Protein AF-A0A6A6TJ73-F1 (afdb_monomer_lite)

Secondary structure (DSSP, 8-state):
-------------------------PPPP----------S--------------PPP----------PPPS--SS-SS-S-----S--------------PPPEEEEEEEEE-----TTTT-EEETTEE-GGGGS-SSSEEEEEEHHHH-TT--SSS-TTTT-EEEEEE-S--STTS--B--TT-EEEEEEEEEE-HHHHTTTSPPTT---TTS-S-EEEEETTSTTHHHHH-BS--EEEEEEPPPHHHHHHHTTSGGG-

Foldseek 3Di:
DDDDDDDDDDDDDDDDDDDDDDDDDDDDDDDDDDDDPPDDDDDPDDDDDDDDDDDDDDDDDDDDDDDDDDPDDPDDDPPPDDDDDDDDPPPPPPPPPPPDAWDWDKAWEAADAQQACAQQQQAPDRNHHDPCQLPDLQAFEWAKACQQQALVRDQHLHPNALWKKKWFFCQPAQPPQFRWFPGRQIGIYGYRHHDYCVVVQQHHPRQPDAHPRRHNIYTHTHPSHPCPCVGTNHRGITIMTTDDDDPSSNVSSCSGPSVD

Organism: NCBI:txid1314788

Radius of gyration: 31.63 Å; chains: 1; bounding box: 88×104×82 Å

Sequence (260 aa):
MGLKMGTFEAAGRKNKMEERQGQRWSMKDEGRGDPSLFFLYKAWDASFYTSASKHPSSTSYFSPTQNLPDSLELADSIKSLALTMKTASTIALAASITGAVALSGQATTTRYYDGQEGACGCGTSSSSMFSWQAGGSGFYTAAASQAIFDSAGSSWCGSGCGTCFKLTSTGSAPSGQGSGGASGQSITVMVTNLCPNAGNAQWCPQPGSENNYGYQYHFDLMASSSGLSEVLGDNPVVNFEQVSCPSAASSDYAQCQCAA

InterPro domains:
  IPR000334 Glycoside hydrolase, family 45 [PS01140] (109-120)
  IPR007112 Expansin/pollen allergen, DPBB domain [PS50842] (117-260)
  IPR036908 RlpA-like domain superfamily [G3DSA:2.40.40.10] (91-260)
  IPR036908 RlpA-like domain superfamily [SSF50685] (97-255)

pLDDT: mean 75.55, std 25.05, range [31.91, 98.81]

Structure (mmCIF, N/CA/C/O backbone):
data_AF-A0A6A6TJ73-F1
#
_entry.id   AF-A0A6A6TJ73-F1
#
loop_
_atom_site.group_PDB
_atom_site.id
_atom_site.type_symbol
_atom_site.label_atom_id
_atom_site.label_alt_id
_atom_site.label_comp_id
_atom_site.label_asym_id
_atom_site.label_entity_id
_atom_site.label_seq_id
_atom_site.pdbx_PDB_ins_code
_atom_site.Cartn_x
_atom_site.Cartn_y
_atom_site.Cartn_z
_atom_site.occupancy
_atom_site.B_iso_or_equiv
_atom_site.auth_seq_id
_atom_site.auth_comp_id
_atom_site.auth_asym_id
_atom_site.auth_atom_id
_atom_site.pdbx_PDB_model_num
ATOM 1 N N . MET A 1 1 ? 62.598 18.297 32.492 1.00 46.94 1 MET A N 1
ATOM 2 C CA . MET A 1 1 ? 61.605 19.029 31.675 1.00 46.94 1 MET A CA 1
ATOM 3 C C . MET A 1 1 ? 60.232 18.672 32.213 1.00 46.94 1 MET A C 1
ATOM 5 O O . MET A 1 1 ? 59.824 17.529 32.082 1.00 46.94 1 MET A O 1
ATOM 9 N N . GLY A 1 2 ? 59.613 19.589 32.958 1.00 41.03 2 GLY A N 1
ATOM 10 C CA . GLY A 1 2 ? 58.324 19.375 33.617 1.00 41.03 2 GLY A CA 1
ATOM 11 C C . GLY A 1 2 ? 57.186 19.969 32.795 1.00 41.03 2 GLY A C 1
ATOM 12 O O . GLY A 1 2 ? 57.290 21.107 32.347 1.00 41.03 2 GLY A O 1
ATOM 13 N N . LEU A 1 3 ? 56.106 19.210 32.629 1.00 45.81 3 LEU A N 1
ATOM 14 C CA . LEU A 1 3 ? 54.834 19.693 32.099 1.00 45.81 3 LEU A CA 1
ATOM 15 C C . LEU A 1 3 ? 53.763 19.468 33.168 1.00 45.81 3 LEU A C 1
ATOM 17 O O . LEU A 1 3 ? 53.563 18.355 33.651 1.00 45.81 3 LEU A O 1
ATOM 21 N N . LYS A 1 4 ? 53.165 20.583 33.594 1.00 50.44 4 LYS A N 1
ATOM 22 C CA . LYS A 1 4 ? 52.157 20.692 34.649 1.00 50.44 4 LYS A CA 1
ATOM 23 C C . LYS A 1 4 ? 50.794 20.195 34.160 1.00 50.44 4 LYS A C 1
ATOM 25 O O . LYS A 1 4 ? 50.374 20.529 33.057 1.00 50.44 4 LYS A O 1
ATOM 30 N N . MET A 1 5 ? 50.100 19.478 35.043 1.00 43.81 5 MET A N 1
ATOM 31 C CA . MET A 1 5 ? 48.653 19.253 35.011 1.00 43.81 5 MET A CA 1
ATOM 32 C C . MET A 1 5 ? 47.896 20.579 35.176 1.00 43.81 5 MET A C 1
ATOM 34 O O . MET A 1 5 ? 48.244 21.384 36.041 1.00 43.81 5 MET A O 1
ATOM 38 N N . GLY A 1 6 ? 46.851 20.773 34.368 1.00 47.72 6 GLY A N 1
ATOM 39 C CA . GLY A 1 6 ? 45.843 21.821 34.520 1.00 47.72 6 GLY A CA 1
ATOM 40 C C . GLY A 1 6 ? 44.470 21.191 34.756 1.00 47.72 6 GLY A C 1
ATOM 41 O O . GLY A 1 6 ? 44.056 20.301 34.018 1.00 47.72 6 GLY A O 1
ATOM 42 N N . THR A 1 7 ? 43.822 21.622 35.831 1.00 47.66 7 THR A N 1
ATOM 43 C CA . THR A 1 7 ? 42.548 21.152 36.384 1.00 47.66 7 THR A CA 1
ATOM 44 C C . THR A 1 7 ? 41.314 21.762 35.713 1.00 47.66 7 THR A C 1
ATOM 46 O O . THR A 1 7 ? 41.360 22.854 35.156 1.00 47.66 7 THR A O 1
ATOM 49 N N . PHE A 1 8 ? 40.217 21.010 35.827 1.00 40.53 8 PHE A N 1
ATOM 50 C CA . PHE A 1 8 ? 38.839 21.272 35.407 1.00 40.53 8 PHE A CA 1
ATOM 51 C C . PHE A 1 8 ? 38.190 22.504 36.054 1.00 40.53 8 PHE A C 1
ATOM 53 O O . PHE A 1 8 ? 38.354 22.720 37.252 1.00 40.53 8 PHE A O 1
ATOM 60 N N . GLU A 1 9 ? 37.291 23.162 35.314 1.00 45.25 9 GLU A N 1
ATOM 61 C CA . GLU A 1 9 ? 36.154 23.881 35.899 1.00 45.25 9 GLU A CA 1
ATOM 62 C C . GLU A 1 9 ? 34.924 23.770 34.978 1.00 45.25 9 GLU A C 1
ATOM 64 O O . GLU A 1 9 ? 34.956 24.151 33.808 1.00 45.25 9 GLU A O 1
ATOM 69 N N . ALA A 1 10 ? 33.850 23.170 35.499 1.00 43.03 10 ALA A N 1
ATOM 70 C CA . ALA A 1 10 ? 32.588 22.935 34.808 1.00 43.03 10 ALA A CA 1
ATOM 71 C C . ALA A 1 10 ? 31.553 23.977 35.254 1.00 43.03 10 ALA A C 1
ATOM 73 O O . ALA A 1 10 ? 31.177 24.021 36.424 1.00 43.03 10 ALA A O 1
ATOM 74 N N . ALA A 1 11 ? 31.056 24.794 34.323 1.00 48.28 11 ALA A N 1
ATOM 75 C CA . ALA A 1 11 ? 29.983 25.749 34.583 1.00 48.28 11 ALA A CA 1
ATOM 76 C C . ALA A 1 11 ? 28.633 25.178 34.118 1.00 48.28 11 ALA A C 1
ATOM 78 O O . ALA A 1 11 ? 28.300 25.197 32.934 1.00 48.28 11 ALA A O 1
ATOM 79 N N . GLY A 1 12 ? 27.841 24.678 35.069 1.00 40.00 12 GLY A N 1
ATOM 80 C CA . GLY A 1 12 ? 26.440 24.324 34.853 1.00 40.00 12 GLY A CA 1
ATOM 81 C C . GLY A 1 12 ? 25.547 25.568 34.826 1.00 40.00 12 GLY A C 1
ATOM 82 O O . GLY A 1 12 ? 25.565 26.369 35.760 1.00 40.00 12 GLY A O 1
ATOM 83 N N . ARG A 1 13 ? 24.718 25.718 33.785 1.00 46.56 13 ARG A N 1
ATOM 84 C CA . ARG A 1 13 ? 23.588 26.662 33.776 1.00 46.56 13 ARG A CA 1
ATOM 85 C C . ARG A 1 13 ? 22.280 25.903 33.957 1.00 46.56 13 ARG A C 1
ATOM 87 O O . ARG A 1 13 ? 21.916 25.062 33.143 1.00 46.56 13 ARG A O 1
ATOM 94 N N . LYS A 1 14 ? 21.582 26.233 35.042 1.00 41.84 14 LYS A N 1
ATOM 95 C CA . LYS A 1 14 ? 20.204 25.831 35.328 1.00 41.84 14 LYS A CA 1
ATOM 96 C C . LYS A 1 14 ? 19.266 26.757 34.549 1.00 41.84 14 LYS A C 1
ATOM 98 O O . LYS A 1 14 ? 19.266 27.957 34.809 1.00 41.84 14 LYS A O 1
ATOM 103 N N . ASN A 1 15 ? 18.460 26.216 33.637 1.00 41.62 15 ASN A N 1
ATOM 104 C CA . ASN A 1 15 ? 17.348 26.957 33.043 1.00 41.62 15 ASN A CA 1
ATOM 105 C C . ASN A 1 15 ? 16.108 26.775 33.922 1.00 41.62 15 ASN A C 1
ATOM 107 O O . ASN A 1 15 ? 15.568 25.680 34.058 1.00 41.62 15 ASN A O 1
ATOM 111 N N . LYS A 1 16 ? 15.705 27.875 34.554 1.00 42.09 16 LYS A N 1
ATOM 112 C CA . LYS A 1 16 ? 14.463 28.038 35.303 1.00 42.09 16 LYS A CA 1
ATOM 113 C C . LYS A 1 16 ? 13.328 28.186 34.282 1.00 42.09 16 LYS A C 1
ATOM 115 O O . LYS A 1 16 ? 13.321 29.160 33.535 1.00 42.09 16 LYS A O 1
ATOM 120 N N . MET A 1 17 ? 12.409 27.223 34.223 1.00 36.09 17 MET A N 1
ATOM 121 C CA . MET A 1 17 ? 11.132 27.409 33.530 1.00 36.09 17 MET A CA 1
ATOM 122 C C . MET A 1 17 ? 10.242 28.284 34.409 1.00 36.09 17 MET A C 1
ATOM 124 O O . MET A 1 17 ? 9.937 27.920 35.543 1.00 36.09 17 MET A O 1
ATOM 128 N N . GLU A 1 18 ? 9.878 29.453 33.893 1.00 43.41 18 GLU A N 1
ATOM 129 C CA . GLU A 1 18 ? 8.883 30.335 34.489 1.00 43.41 18 GLU A CA 1
ATOM 130 C C . GLU A 1 18 ? 7.707 30.421 33.514 1.00 43.41 18 GLU A C 1
ATOM 132 O O . GLU A 1 18 ? 7.839 30.838 32.363 1.00 43.41 18 GLU A O 1
ATOM 137 N N . GLU A 1 19 ? 6.576 29.924 33.993 1.00 39.50 19 GLU A N 1
ATOM 138 C CA . GLU A 1 19 ? 5.267 29.892 33.363 1.00 39.50 19 GLU A CA 1
ATOM 139 C C . GLU A 1 19 ? 4.728 31.323 33.205 1.00 39.50 19 GLU A C 1
ATOM 141 O O . GLU A 1 19 ? 4.647 32.078 34.177 1.00 39.50 19 GLU A O 1
ATOM 146 N N . ARG A 1 20 ? 4.352 31.722 31.983 1.00 43.16 20 ARG A N 1
ATOM 147 C CA . ARG A 1 20 ? 3.554 32.933 31.753 1.00 43.16 20 ARG A CA 1
ATOM 148 C C . ARG A 1 20 ? 2.312 32.612 30.939 1.00 43.16 20 ARG A C 1
ATOM 150 O O . ARG A 1 20 ? 2.374 32.105 29.824 1.00 43.16 20 ARG A O 1
ATOM 157 N N . GLN A 1 21 ? 1.196 32.937 31.574 1.00 40.62 21 GLN A N 1
ATOM 158 C CA . GLN A 1 21 ? -0.171 32.811 31.110 1.00 40.62 21 GLN A CA 1
ATOM 159 C C . GLN A 1 21 ? -0.466 33.708 29.898 1.00 40.62 21 GLN A C 1
ATOM 161 O O . GLN A 1 21 ? 0.181 34.731 29.675 1.00 40.62 21 GLN A O 1
ATOM 166 N N . GLY A 1 22 ? -1.481 33.268 29.152 1.00 42.53 22 GLY A N 1
ATOM 167 C CA . GLY A 1 22 ? -2.002 33.750 27.876 1.00 42.53 22 GLY A CA 1
ATOM 168 C C . GLY A 1 22 ? -1.818 35.217 27.497 1.00 42.53 22 GLY A C 1
ATOM 169 O O . GLY A 1 22 ? -2.189 36.119 28.239 1.00 42.53 22 GLY A O 1
ATOM 170 N N . GLN A 1 23 ? -1.426 35.425 26.237 1.00 37.34 23 GLN A N 1
ATOM 171 C CA . GLN A 1 23 ? -1.866 36.573 25.453 1.00 37.34 23 GLN A CA 1
ATOM 172 C C . GLN A 1 23 ? -2.164 36.191 23.997 1.00 37.34 23 GLN A C 1
ATOM 174 O O . GLN A 1 23 ? -1.466 35.417 23.347 1.00 37.34 23 GLN A O 1
ATOM 179 N N . ARG A 1 24 ? -3.283 36.758 23.551 1.00 37.44 24 ARG A N 1
ATOM 180 C CA . ARG A 1 24 ? -3.937 36.727 22.246 1.00 37.44 24 ARG A CA 1
ATOM 181 C C . ARG A 1 24 ? -3.070 37.446 21.210 1.00 37.44 24 ARG A C 1
ATOM 183 O O . ARG A 1 24 ? -2.815 38.636 21.368 1.00 37.44 24 ARG A O 1
ATOM 190 N N . TRP A 1 25 ? -2.669 36.761 20.143 1.00 31.91 25 TRP A N 1
ATOM 191 C CA . TRP A 1 25 ? -1.932 37.384 19.042 1.00 31.91 25 TRP A CA 1
ATOM 192 C C . TRP A 1 25 ? -2.899 37.880 17.965 1.00 31.91 25 TRP A C 1
ATOM 194 O O . TRP A 1 25 ? -3.530 37.099 17.259 1.00 31.91 25 TRP A O 1
ATOM 204 N N . SER A 1 26 ? -3.019 39.205 17.876 1.00 34.62 26 SER A N 1
ATOM 205 C CA . SER A 1 26 ? -3.520 39.918 16.702 1.00 34.62 26 SER A CA 1
ATOM 206 C C . SER A 1 26 ? -2.333 40.127 15.766 1.00 34.62 26 SER A C 1
ATOM 208 O O . SER A 1 26 ? -1.378 40.802 16.149 1.00 34.62 26 SER A O 1
ATOM 210 N N . MET A 1 27 ? -2.377 39.561 14.560 1.00 32.31 27 MET A N 1
ATOM 211 C CA . MET A 1 27 ? -1.391 39.866 13.522 1.00 32.31 27 MET A CA 1
ATOM 212 C C . MET A 1 27 ? -1.602 41.306 13.049 1.00 32.31 27 MET A C 1
ATOM 214 O O . MET A 1 27 ? -2.680 41.662 12.577 1.00 32.31 27 MET A O 1
ATOM 218 N N . LYS A 1 28 ? -0.579 42.141 13.238 1.00 35.09 28 LYS A N 1
ATOM 219 C CA . LYS A 1 28 ? -0.405 43.397 12.513 1.00 35.09 28 LYS A CA 1
ATOM 220 C C . LYS A 1 28 ? 0.538 43.126 11.352 1.00 35.09 28 LYS A C 1
ATOM 222 O O . LYS A 1 28 ? 1.622 42.585 11.558 1.00 35.09 28 LYS A O 1
ATOM 227 N N . ASP A 1 29 ? 0.090 43.532 10.175 1.00 45.38 29 ASP A N 1
ATOM 228 C CA . ASP A 1 29 ? 0.891 43.693 8.974 1.00 45.38 29 ASP A CA 1
ATOM 229 C C . ASP A 1 29 ? 2.069 44.639 9.221 1.00 45.38 29 ASP A C 1
ATOM 231 O O . ASP A 1 29 ? 1.871 45.799 9.584 1.00 45.38 29 ASP A O 1
ATOM 235 N N . GLU A 1 30 ? 3.279 44.172 8.924 1.00 44.59 30 GLU A N 1
ATOM 236 C CA . GLU A 1 30 ? 4.382 45.022 8.481 1.00 44.59 30 GLU A CA 1
ATOM 237 C C . GLU A 1 30 ? 5.083 44.329 7.313 1.00 44.59 30 GLU A C 1
ATOM 239 O O . GLU A 1 30 ? 5.771 43.321 7.461 1.00 44.59 30 GLU A O 1
ATOM 244 N N . GLY A 1 31 ? 4.858 44.867 6.115 1.00 38.72 31 GLY A N 1
ATOM 245 C CA . GLY A 1 31 ? 5.579 44.484 4.914 1.00 38.72 31 GLY A CA 1
ATOM 246 C C . GLY A 1 31 ? 6.872 45.279 4.743 1.00 38.72 31 GLY A C 1
ATOM 247 O O . GLY A 1 31 ? 6.908 46.475 5.029 1.00 38.72 31 GLY A O 1
ATOM 248 N N . ARG A 1 32 ? 7.894 44.621 4.183 1.00 40.81 32 ARG A N 1
ATOM 249 C CA . ARG A 1 32 ? 8.711 45.073 3.034 1.00 40.81 32 ARG A CA 1
ATOM 250 C C . ARG A 1 32 ? 9.927 44.159 2.864 1.00 40.81 32 ARG A C 1
ATOM 252 O O . ARG A 1 32 ? 10.761 44.091 3.758 1.00 40.81 32 ARG A O 1
ATOM 259 N N . GLY A 1 33 ? 10.079 43.570 1.678 1.00 33.47 33 GLY A N 1
ATOM 260 C CA . GLY A 1 33 ? 11.370 43.056 1.220 1.00 33.47 33 GLY A CA 1
ATOM 261 C C . GLY A 1 33 ? 11.287 42.014 0.107 1.00 33.47 33 GLY A C 1
ATOM 262 O O . GLY A 1 33 ? 11.021 40.857 0.388 1.00 33.47 33 GLY A O 1
ATOM 263 N N . ASP A 1 34 ? 11.617 42.466 -1.106 1.00 38.56 34 ASP A N 1
ATOM 264 C CA . ASP A 1 34 ? 12.097 41.720 -2.285 1.00 38.56 34 ASP A CA 1
ATOM 265 C C . ASP A 1 34 ? 11.083 41.327 -3.395 1.00 38.56 34 ASP A C 1
ATOM 267 O O . ASP A 1 34 ? 10.361 40.335 -3.285 1.00 38.56 34 ASP A O 1
ATOM 271 N N . PRO A 1 35 ? 11.031 42.095 -4.507 1.00 46.84 35 PRO A N 1
ATOM 272 C CA . PRO A 1 35 ? 10.255 41.785 -5.698 1.00 46.84 35 PRO A CA 1
ATOM 273 C C . PRO A 1 35 ? 11.137 41.102 -6.756 1.00 46.84 35 PRO A C 1
ATOM 275 O O . PRO A 1 35 ? 11.559 41.735 -7.723 1.00 46.84 35 PRO A O 1
ATOM 278 N N . SER A 1 36 ? 11.418 39.809 -6.603 1.00 42.66 36 SER A N 1
ATOM 279 C CA . SER A 1 36 ? 12.138 39.061 -7.646 1.00 42.66 36 SER A CA 1
ATOM 280 C C . SER A 1 36 ? 11.830 37.559 -7.710 1.00 42.66 36 SER A C 1
ATOM 282 O O . SER A 1 36 ? 12.668 36.786 -8.145 1.00 42.66 36 SER A O 1
ATOM 284 N N . LEU A 1 37 ? 10.614 37.120 -7.359 1.00 40.38 37 LEU A N 1
ATOM 285 C CA . LEU A 1 37 ? 10.160 35.731 -7.583 1.00 40.38 37 LEU A CA 1
ATOM 286 C C . LEU A 1 37 ? 8.654 35.649 -7.911 1.00 40.38 37 LEU A C 1
ATOM 288 O O . LEU A 1 37 ? 7.893 34.933 -7.269 1.00 40.38 37 LEU A O 1
ATOM 292 N N . PHE A 1 38 ? 8.207 36.396 -8.926 1.00 36.44 38 PHE A N 1
ATOM 293 C CA . PHE A 1 38 ? 6.831 36.337 -9.446 1.00 36.44 38 PHE A CA 1
ATOM 294 C C . PHE A 1 38 ? 6.794 35.872 -10.909 1.00 36.44 38 PHE A C 1
ATOM 296 O O . PHE A 1 38 ? 6.480 36.637 -11.806 1.00 36.44 38 PHE A O 1
ATOM 303 N N . PHE A 1 39 ? 7.121 34.602 -11.139 1.00 38.16 39 PHE A N 1
ATOM 304 C CA . PHE A 1 39 ? 6.774 33.786 -12.315 1.00 38.16 39 PHE A CA 1
ATOM 305 C C . PHE A 1 39 ? 6.986 32.342 -11.824 1.00 38.16 39 PHE A C 1
ATOM 307 O O . PHE A 1 39 ? 8.090 32.008 -11.429 1.00 38.16 39 PHE A O 1
ATOM 314 N N . LEU A 1 40 ? 6.026 31.437 -11.668 1.00 36.72 40 LEU A N 1
ATOM 315 C CA . LEU A 1 40 ? 4.806 31.135 -12.395 1.00 36.72 40 LEU A CA 1
ATOM 316 C C . LEU A 1 40 ? 3.837 30.478 -11.406 1.00 36.72 40 LEU A C 1
ATOM 318 O O . LEU A 1 40 ? 4.158 29.422 -10.886 1.00 36.72 40 LEU A O 1
ATOM 322 N N . TYR A 1 41 ? 2.660 31.051 -11.177 1.00 35.00 41 TYR A N 1
ATOM 323 C CA . TYR A 1 41 ? 1.453 30.284 -10.850 1.00 35.00 41 TYR A CA 1
ATOM 324 C C . TYR A 1 41 ? 0.257 31.207 -11.050 1.00 35.00 41 TYR A C 1
ATOM 326 O O . TYR A 1 41 ? -0.094 31.989 -10.170 1.00 35.00 41 TYR A O 1
ATOM 334 N N . LYS A 1 42 ? -0.320 31.155 -12.253 1.00 32.22 42 LYS A N 1
ATOM 335 C CA . LYS A 1 42 ? -1.744 31.380 -12.539 1.00 32.22 42 LYS A CA 1
ATOM 336 C C . LYS A 1 42 ? -1.981 31.235 -14.039 1.00 32.22 42 LYS A C 1
ATOM 338 O O . LYS A 1 42 ? -1.606 32.113 -14.803 1.00 32.22 42 LYS A O 1
ATOM 343 N N . ALA A 1 43 ? -2.630 30.141 -14.416 1.00 33.00 43 ALA A N 1
ATOM 344 C CA . ALA A 1 43 ? -3.618 30.108 -15.489 1.00 33.00 43 ALA A CA 1
ATOM 345 C C . ALA A 1 43 ? -4.377 28.777 -15.385 1.00 33.00 43 ALA A C 1
ATOM 347 O O . ALA A 1 43 ? -4.049 27.788 -16.031 1.00 33.00 43 ALA A O 1
ATOM 348 N N . TRP A 1 44 ? -5.368 28.754 -14.494 1.00 34.59 44 TRP A N 1
ATOM 349 C CA . TRP A 1 44 ? -6.579 27.984 -14.738 1.00 34.59 44 TRP A CA 1
ATOM 350 C C . TRP A 1 44 ? -7.394 28.874 -15.668 1.00 34.59 44 TRP A C 1
ATOM 352 O O . TRP A 1 44 ? -7.880 29.915 -15.227 1.00 34.59 44 TRP A O 1
ATOM 362 N N . ASP A 1 45 ? -7.460 28.513 -16.945 1.00 34.50 45 ASP A N 1
ATOM 363 C CA . ASP A 1 45 ? -8.439 29.084 -17.855 1.00 34.50 45 ASP A CA 1
ATOM 364 C C . ASP A 1 45 ? -9.324 27.958 -18.365 1.00 34.50 45 ASP A C 1
ATOM 366 O O . ASP A 1 45 ? -8.884 26.991 -18.991 1.00 34.50 45 ASP A O 1
ATOM 370 N N . ALA A 1 46 ? -10.596 28.092 -18.013 1.00 38.28 46 ALA A N 1
ATOM 371 C CA . ALA A 1 46 ? -11.675 27.322 -18.567 1.00 38.28 46 ALA A CA 1
ATOM 372 C C . ALA A 1 46 ? -11.820 27.700 -20.042 1.00 38.28 46 ALA A C 1
ATOM 374 O O . ALA A 1 46 ? -11.978 28.866 -20.395 1.00 38.28 46 ALA A O 1
ATOM 375 N N . SER A 1 47 ? -11.836 26.704 -20.917 1.00 38.22 47 SER A N 1
ATOM 376 C CA . SER A 1 47 ? -12.411 26.864 -22.243 1.00 38.22 47 SER A CA 1
ATOM 377 C C . SER A 1 47 ? -13.189 25.612 -22.594 1.00 38.22 47 SER A C 1
ATOM 379 O O . SER A 1 47 ? -12.647 24.542 -22.853 1.00 38.22 47 SER A O 1
ATOM 381 N N . PHE A 1 48 ? -14.505 25.802 -22.555 1.00 38.59 48 PHE A N 1
ATOM 382 C CA . PHE A 1 48 ? -15.487 25.077 -23.334 1.00 38.59 48 PHE A CA 1
ATOM 383 C C . PHE A 1 48 ? -14.941 24.752 -24.729 1.00 38.59 48 PHE A C 1
ATOM 385 O O . PHE A 1 48 ? -14.606 25.661 -25.485 1.00 38.59 48 PHE A O 1
ATOM 392 N N . TYR A 1 49 ? -14.967 23.476 -25.104 1.00 36.72 49 TYR A N 1
ATOM 393 C CA . TYR A 1 49 ? -15.173 23.101 -26.495 1.00 36.72 49 TYR A CA 1
ATOM 394 C C . TYR A 1 49 ? -16.198 21.974 -26.558 1.00 36.72 49 TYR A C 1
ATOM 396 O O . TYR A 1 49 ? -15.936 20.804 -26.292 1.00 36.72 49 TYR A O 1
ATOM 404 N N . THR A 1 50 ? -17.414 22.383 -26.891 1.00 44.09 50 THR A N 1
ATOM 405 C CA . THR A 1 50 ? -18.422 21.554 -27.529 1.00 44.09 50 THR A CA 1
ATOM 406 C C . THR A 1 50 ? -17.867 21.059 -28.861 1.00 44.09 50 THR A C 1
ATOM 408 O O . THR A 1 50 ? -17.462 21.847 -29.712 1.00 44.09 50 THR A O 1
ATOM 411 N N . SER A 1 51 ? -17.868 19.750 -29.088 1.00 40.16 51 SER A N 1
ATOM 412 C CA . SER A 1 51 ? -17.795 19.199 -30.442 1.00 40.16 51 SER A CA 1
ATOM 413 C C . SER A 1 51 ? -18.522 17.867 -30.495 1.00 40.16 51 SER A C 1
ATOM 415 O O . SER A 1 51 ? -18.004 16.810 -30.152 1.00 40.16 51 SER A O 1
ATOM 417 N N . ALA A 1 52 ? -19.774 17.968 -30.928 1.00 44.22 52 ALA A N 1
ATOM 418 C CA . ALA A 1 52 ? -20.532 16.875 -31.491 1.00 44.22 52 ALA A CA 1
ATOM 419 C C . ALA A 1 52 ? -19.877 16.429 -32.810 1.00 44.22 52 ALA A C 1
ATOM 421 O O . ALA A 1 52 ? -19.719 17.237 -33.724 1.00 44.22 52 ALA A O 1
ATOM 422 N N . SER A 1 53 ? -19.573 15.139 -32.946 1.00 43.25 53 SER A N 1
ATOM 423 C CA . SER A 1 53 ? -19.364 14.496 -34.249 1.00 43.25 53 SER A CA 1
ATOM 424 C C . SER A 1 53 ? -20.301 13.296 -34.348 1.00 43.25 53 SER A C 1
ATOM 426 O O . SER A 1 53 ? -20.094 12.265 -33.718 1.00 43.25 53 SER A O 1
ATOM 428 N N . LYS A 1 54 ? -21.471 13.504 -34.954 1.00 36.19 54 LYS A N 1
ATOM 429 C CA . LYS A 1 54 ? -21.848 12.931 -36.256 1.00 36.19 54 LYS A CA 1
ATOM 430 C C . LYS A 1 54 ? -21.470 11.454 -36.421 1.00 36.19 54 LYS A C 1
ATOM 432 O O . LYS A 1 54 ? -20.372 11.118 -36.848 1.00 36.19 54 LYS A O 1
ATOM 437 N N . HIS A 1 55 ? -22.475 10.614 -36.185 1.00 38.47 55 HIS A N 1
ATOM 438 C CA . HIS A 1 55 ? -22.630 9.311 -36.818 1.00 38.47 55 HIS A CA 1
ATOM 439 C C . HIS A 1 55 ? -22.526 9.417 -38.347 1.00 38.47 55 HIS A C 1
ATOM 441 O O . HIS A 1 55 ? -23.198 10.265 -38.943 1.00 38.47 55 HIS A O 1
ATOM 447 N N . PRO A 1 56 ? -21.820 8.480 -38.992 1.00 52.09 56 PRO A N 1
ATOM 448 C CA . PRO A 1 56 ? -22.202 7.996 -40.302 1.00 52.09 56 PRO A CA 1
ATOM 449 C C . PRO A 1 56 ? -22.873 6.626 -40.184 1.00 52.09 56 PRO A C 1
ATOM 451 O O . PRO A 1 56 ? -22.290 5.631 -39.753 1.00 52.09 56 PRO A O 1
ATOM 454 N N . SER A 1 57 ? -24.129 6.601 -40.608 1.00 45.06 57 SER A N 1
ATOM 455 C CA . SER A 1 57 ? -24.876 5.412 -40.983 1.00 45.06 57 SER A CA 1
ATOM 456 C C . SER A 1 57 ? -24.163 4.708 -42.140 1.00 45.06 57 SER A C 1
ATOM 458 O O . SER A 1 57 ? -23.966 5.309 -43.194 1.00 45.06 57 SER A O 1
ATOM 460 N N . SER A 1 58 ? -23.836 3.427 -41.991 1.00 48.12 58 SER A N 1
ATOM 461 C CA . SER A 1 58 ? -23.716 2.538 -43.147 1.00 48.12 58 SER A CA 1
ATOM 462 C C . SER A 1 58 ? -24.186 1.135 -42.778 1.00 48.12 58 SER A C 1
ATOM 464 O O . SER A 1 58 ? -23.536 0.359 -42.089 1.00 48.12 58 SER A O 1
ATOM 466 N N . THR A 1 59 ? -25.400 0.854 -43.230 1.00 42.41 59 THR A N 1
ATOM 467 C CA . THR A 1 59 ? -25.936 -0.475 -43.492 1.00 42.41 59 THR A CA 1
ATOM 468 C C . THR A 1 59 ? -25.081 -1.181 -44.540 1.00 42.41 59 THR A C 1
ATOM 470 O O . THR A 1 59 ? -24.943 -0.667 -45.648 1.00 42.41 59 THR A O 1
ATOM 473 N N . SER A 1 60 ? -24.616 -2.395 -44.255 1.00 50.00 60 SER A N 1
ATOM 474 C CA . SER A 1 60 ? -24.533 -3.429 -45.289 1.00 50.00 60 SER A CA 1
ATOM 475 C C . SER A 1 60 ? -24.710 -4.818 -44.679 1.00 50.00 60 SER A C 1
ATOM 477 O O . SER A 1 60 ? -24.105 -5.182 -43.676 1.00 50.00 60 SER A O 1
ATOM 479 N N . TYR A 1 61 ? -25.649 -5.533 -45.287 1.00 44.75 61 TYR A N 1
ATOM 480 C CA . TYR A 1 61 ? -25.989 -6.932 -45.093 1.00 44.75 61 TYR A CA 1
ATOM 481 C C . TYR A 1 61 ? -24.800 -7.833 -45.428 1.00 44.75 61 TYR A C 1
ATOM 483 O O . TYR A 1 61 ? -24.198 -7.624 -46.472 1.00 44.75 61 TYR A O 1
ATOM 491 N N . PHE A 1 62 ? -24.563 -8.884 -44.636 1.00 41.72 62 PHE A N 1
ATOM 492 C CA . PHE A 1 62 ? -24.198 -10.216 -45.142 1.00 41.72 62 PHE A CA 1
ATOM 493 C C . PHE A 1 62 ? -24.378 -11.265 -44.024 1.00 41.72 62 PHE A C 1
ATOM 495 O O . PHE A 1 62 ? -23.616 -11.321 -43.065 1.00 41.72 62 PHE A O 1
ATOM 502 N N . SER A 1 63 ? -25.411 -12.100 -44.153 1.00 46.84 63 SER A N 1
ATOM 503 C CA . SER A 1 63 ? -25.414 -13.486 -43.658 1.00 46.84 63 SER A CA 1
ATOM 504 C C . SER A 1 63 ? -25.025 -14.370 -44.852 1.00 46.84 63 SER A C 1
ATOM 506 O O . SER A 1 63 ? -25.365 -14.008 -45.982 1.00 46.84 63 SER A O 1
ATOM 508 N N . PRO A 1 64 ? -24.320 -15.498 -44.656 1.00 53.34 64 PRO A N 1
ATOM 509 C CA . PRO A 1 64 ? -25.036 -16.712 -44.268 1.00 53.34 64 PRO A CA 1
ATOM 510 C C . PRO A 1 64 ? -24.289 -17.616 -43.265 1.00 53.34 64 PRO A C 1
ATOM 512 O O . PRO A 1 64 ? -23.074 -17.772 -43.298 1.00 53.34 64 PRO A O 1
ATOM 515 N N . THR A 1 65 ? -25.094 -18.223 -42.390 1.00 48.47 65 THR A N 1
ATOM 516 C CA . THR A 1 65 ? -24.984 -19.584 -41.828 1.00 48.47 65 THR A CA 1
ATOM 517 C C . THR A 1 65 ? -23.704 -20.371 -42.115 1.00 48.47 65 THR A C 1
ATOM 519 O O . THR A 1 65 ? -23.547 -20.784 -43.261 1.00 48.47 65 THR A O 1
ATOM 522 N N . GLN A 1 66 ? -22.932 -20.735 -41.077 1.00 45.78 66 GLN A N 1
ATOM 523 C CA . GLN A 1 66 ? -22.256 -22.043 -40.974 1.00 45.78 66 GLN A CA 1
ATOM 524 C C . GLN A 1 66 ? -22.114 -22.496 -39.504 1.00 45.78 66 GLN A C 1
ATOM 526 O O . GLN A 1 66 ? -21.372 -21.914 -38.725 1.00 45.78 66 GLN A O 1
ATOM 531 N N . ASN A 1 67 ? -22.875 -23.546 -39.182 1.00 41.78 67 ASN A N 1
ATOM 532 C CA . ASN A 1 67 ? -22.487 -24.754 -38.444 1.00 41.78 67 ASN A CA 1
ATOM 533 C C . ASN A 1 67 ? -21.841 -24.615 -37.054 1.00 41.78 67 ASN A C 1
ATOM 535 O O . ASN A 1 67 ? -20.629 -24.486 -36.903 1.00 41.78 67 ASN A O 1
ATOM 539 N N . LEU A 1 68 ? -22.690 -24.802 -36.040 1.00 46.81 68 LEU A N 1
ATOM 540 C CA . LEU A 1 68 ? -22.322 -25.328 -34.726 1.00 46.81 68 LEU A CA 1
ATOM 541 C C . LEU A 1 68 ? -21.861 -26.790 -34.884 1.00 46.81 68 LEU A C 1
ATOM 543 O O . LEU A 1 68 ? -22.636 -27.583 -35.420 1.00 46.81 68 LEU A O 1
ATOM 547 N N . PRO A 1 69 ? -20.655 -27.180 -34.437 1.00 57.44 69 PRO A N 1
ATOM 548 C CA . PRO A 1 69 ? -20.357 -28.582 -34.203 1.00 57.44 69 PRO A CA 1
ATOM 549 C C . PRO A 1 69 ? -21.036 -29.049 -32.913 1.00 57.44 69 PRO A C 1
ATOM 551 O O . PRO A 1 69 ? -20.974 -28.395 -31.867 1.00 57.44 69 PRO A O 1
ATOM 554 N N . ASP A 1 70 ? -21.702 -30.188 -33.049 1.00 46.56 70 ASP A N 1
ATOM 555 C CA . ASP A 1 70 ? -22.416 -30.906 -32.015 1.00 46.56 70 ASP A CA 1
ATOM 556 C C . ASP A 1 70 ? -21.569 -31.138 -30.764 1.00 46.56 70 ASP A C 1
ATOM 558 O O . ASP A 1 70 ? -20.406 -31.544 -30.787 1.00 46.56 70 ASP A O 1
ATOM 562 N N . SER A 1 71 ? -22.222 -30.909 -29.634 1.00 54.62 71 SER A N 1
ATOM 563 C CA . SER A 1 71 ? -21.821 -31.424 -28.338 1.00 54.62 71 SER A CA 1
ATOM 564 C C . SER A 1 71 ? -21.984 -32.940 -28.394 1.00 54.62 71 SER A C 1
ATOM 566 O O . SER A 1 71 ? -23.124 -33.380 -28.420 1.00 54.62 71 SER A O 1
ATOM 568 N N . LEU A 1 72 ? -20.889 -33.711 -28.463 1.00 52.59 72 LEU A N 1
ATOM 569 C CA . LEU A 1 72 ? -20.769 -35.133 -28.076 1.00 52.59 72 LEU A CA 1
ATOM 570 C C . LEU A 1 72 ? -19.447 -35.714 -28.617 1.00 52.59 72 LEU A C 1
ATOM 572 O O . LEU A 1 72 ? -19.443 -36.408 -29.620 1.00 52.59 72 LEU A O 1
ATOM 576 N N . GLU A 1 73 ? -18.326 -35.482 -27.934 1.00 53.28 73 GLU A N 1
ATOM 577 C CA . GLU A 1 73 ? -17.187 -36.421 -27.946 1.00 53.28 73 GLU A CA 1
ATOM 578 C C . GLU A 1 73 ? -16.377 -36.253 -26.653 1.00 53.28 73 GLU A C 1
ATOM 580 O O . GLU A 1 73 ? -15.256 -35.755 -26.602 1.00 53.28 73 GLU A O 1
ATOM 585 N N . LEU A 1 74 ? -17.010 -36.649 -25.550 1.00 51.69 74 LEU A N 1
ATOM 586 C CA . LEU A 1 74 ? -16.363 -36.844 -24.258 1.00 51.69 74 LEU A CA 1
ATOM 587 C C . LEU A 1 74 ? -16.679 -38.257 -23.758 1.00 51.69 74 LEU A C 1
ATOM 589 O O . LEU A 1 74 ? -17.318 -38.406 -22.726 1.00 51.69 74 LEU A O 1
ATOM 593 N N . ALA A 1 75 ? -16.305 -39.284 -24.526 1.00 50.28 75 ALA A N 1
ATOM 594 C CA . ALA A 1 75 ? -16.161 -40.669 -24.059 1.00 50.28 75 ALA A CA 1
ATOM 595 C C . ALA A 1 75 ? -15.808 -41.595 -25.232 1.00 50.28 75 ALA A C 1
ATOM 597 O O . ALA A 1 75 ? -16.716 -42.159 -25.818 1.00 50.28 75 ALA A O 1
ATOM 598 N N . ASP A 1 76 ? -14.524 -41.779 -25.560 1.00 44.25 76 ASP A N 1
ATOM 599 C CA . ASP A 1 76 ? -14.029 -43.069 -26.094 1.00 44.25 76 ASP A CA 1
ATOM 600 C C . ASP A 1 76 ? -12.494 -43.120 -26.235 1.00 44.25 76 ASP A C 1
ATOM 602 O O . ASP A 1 76 ? -11.935 -43.476 -27.266 1.00 44.25 76 ASP A O 1
ATOM 606 N N . SER A 1 77 ? -11.765 -42.827 -25.150 1.00 48.16 77 SER A N 1
ATOM 607 C CA . SER A 1 77 ? -10.325 -43.146 -25.083 1.00 48.16 77 SER A CA 1
ATOM 608 C C . SER A 1 77 ? -9.899 -43.847 -23.784 1.00 48.16 77 SER A C 1
ATOM 610 O O . SER A 1 77 ? -8.746 -43.751 -23.373 1.00 48.16 77 SER A O 1
ATOM 612 N N . ILE A 1 78 ? -10.810 -44.591 -23.137 1.00 51.97 78 ILE A N 1
ATOM 613 C CA . ILE A 1 78 ? -10.514 -45.379 -21.917 1.00 51.97 78 ILE A CA 1
ATOM 614 C C . ILE A 1 78 ? -10.957 -46.853 -22.046 1.00 51.97 78 ILE A C 1
ATOM 616 O O . ILE A 1 78 ? -11.363 -47.485 -21.075 1.00 51.97 78 ILE A O 1
ATOM 620 N N . LYS A 1 79 ? -10.896 -47.436 -23.250 1.00 47.22 79 LYS A N 1
ATOM 621 C CA . LYS A 1 79 ? -11.244 -48.857 -23.485 1.00 47.22 79 LYS A CA 1
ATOM 622 C C . LYS A 1 79 ? -10.135 -49.688 -24.126 1.00 47.22 79 LYS A C 1
ATOM 624 O O . LYS A 1 79 ? -10.402 -50.650 -24.835 1.00 47.22 79 LYS A O 1
ATOM 629 N N . SER A 1 80 ? -8.879 -49.382 -23.826 1.00 49.75 80 SER A N 1
ATOM 630 C CA . SER A 1 80 ? -7.796 -50.327 -24.101 1.00 49.75 80 SER A CA 1
ATOM 631 C C . SER A 1 80 ? -6.716 -50.237 -23.039 1.00 49.75 80 SER A C 1
ATOM 633 O O . SER A 1 80 ? -5.653 -49.691 -23.293 1.00 49.75 80 SER A O 1
ATOM 635 N N . LEU A 1 81 ? -6.991 -50.775 -21.848 1.00 48.62 81 LEU A N 1
ATOM 636 C CA . LEU A 1 81 ? -5.954 -51.368 -21.000 1.00 48.62 81 LEU A CA 1
ATOM 637 C C . LEU A 1 81 ? -6.598 -52.246 -19.913 1.00 48.62 81 LEU A C 1
ATOM 639 O O . LEU A 1 81 ? -6.710 -51.877 -18.749 1.00 48.62 81 LEU A O 1
ATOM 643 N N . ALA A 1 82 ? -7.048 -53.434 -20.301 1.00 47.31 82 ALA A N 1
ATOM 644 C CA . ALA A 1 82 ? -7.362 -54.493 -19.350 1.00 47.31 82 ALA A CA 1
ATOM 645 C C . ALA A 1 82 ? -7.014 -55.845 -19.970 1.00 47.31 82 ALA A C 1
ATOM 647 O O . ALA A 1 82 ? -7.883 -56.519 -20.504 1.00 47.31 82 ALA A O 1
ATOM 648 N N . LEU A 1 83 ? -5.731 -56.214 -19.924 1.00 45.31 83 LEU A N 1
ATOM 649 C CA . LEU A 1 83 ? -5.292 -57.561 -19.544 1.00 45.31 83 LEU A CA 1
ATOM 650 C C . LEU A 1 83 ? -3.761 -57.591 -19.447 1.00 45.31 83 LEU A C 1
ATOM 652 O O . LEU A 1 83 ? -3.067 -57.709 -20.448 1.00 45.31 83 LEU A O 1
ATOM 656 N N . THR A 1 84 ? -3.234 -57.466 -18.231 1.00 46.59 84 THR A N 1
ATOM 657 C CA . THR A 1 84 ? -2.218 -58.366 -17.654 1.00 46.59 84 THR A CA 1
ATOM 658 C C . THR A 1 84 ? -2.111 -57.992 -16.176 1.00 46.59 84 THR A C 1
ATOM 660 O O . THR A 1 84 ? -1.464 -57.019 -15.800 1.00 46.59 84 THR A O 1
ATOM 663 N N . MET A 1 85 ? -2.807 -58.747 -15.325 1.00 53.34 85 MET A N 1
ATOM 664 C CA . MET A 1 85 ? -2.641 -58.684 -13.876 1.00 53.34 85 MET A CA 1
ATOM 665 C C . MET A 1 85 ? -1.209 -59.083 -13.512 1.00 53.34 85 MET A C 1
ATOM 667 O O . MET A 1 85 ? -0.847 -60.257 -13.575 1.00 53.34 85 MET A O 1
ATOM 671 N N . LYS A 1 86 ? -0.412 -58.112 -13.071 1.00 45.56 86 LYS A N 1
ATOM 672 C CA . LYS A 1 86 ? 0.711 -58.363 -12.166 1.00 45.56 86 LYS A CA 1
ATOM 673 C C . LYS A 1 86 ? 0.931 -57.123 -11.304 1.00 45.56 86 LYS A C 1
ATOM 675 O O . LYS A 1 86 ? 1.578 -56.175 -11.723 1.00 45.56 86 LYS A O 1
ATOM 680 N N . THR A 1 87 ? 0.298 -57.140 -10.128 1.00 52.72 87 THR A N 1
ATOM 681 C CA . THR A 1 87 ? 0.628 -56.319 -8.947 1.00 52.72 87 THR A CA 1
ATOM 682 C C . THR A 1 87 ? 1.037 -54.874 -9.249 1.00 52.72 87 THR A C 1
ATOM 684 O O . THR A 1 87 ? 2.193 -54.501 -9.075 1.00 52.72 87 THR A O 1
ATOM 687 N N . ALA A 1 88 ? 0.078 -54.050 -9.669 1.00 54.06 88 ALA A N 1
ATOM 688 C CA . ALA A 1 88 ? 0.230 -52.601 -9.669 1.00 54.06 88 ALA A CA 1
ATOM 689 C C . ALA A 1 88 ? -0.619 -52.047 -8.523 1.00 54.06 88 ALA A C 1
ATOM 691 O O . ALA A 1 88 ? -1.846 -52.018 -8.591 1.00 54.06 88 ALA A O 1
ATOM 692 N N . SER A 1 89 ? 0.066 -51.695 -7.438 1.00 55.78 89 SER A N 1
ATOM 693 C CA . SER A 1 89 ? -0.489 -50.971 -6.301 1.00 55.78 89 SER A CA 1
ATOM 694 C C . SER A 1 89 ? -1.243 -49.741 -6.810 1.00 55.78 89 SER A C 1
ATOM 696 O O . SER A 1 89 ? -0.665 -48.892 -7.487 1.00 55.78 89 SER A O 1
ATOM 698 N N . THR A 1 90 ? -2.535 -49.654 -6.514 1.00 46.75 90 THR A N 1
ATOM 699 C CA . THR A 1 90 ? -3.369 -48.482 -6.782 1.00 46.75 90 THR A CA 1
ATOM 700 C C . THR A 1 90 ? -2.884 -47.319 -5.921 1.00 46.75 90 THR A C 1
ATOM 702 O O . THR A 1 90 ? -3.311 -47.164 -4.779 1.00 46.75 90 THR A O 1
ATOM 705 N N . ILE A 1 91 ? -1.970 -46.506 -6.449 1.00 59.06 91 ILE A N 1
ATOM 706 C CA . ILE A 1 91 ? -1.647 -45.202 -5.868 1.00 59.06 91 ILE A CA 1
ATOM 707 C C . ILE A 1 91 ? -2.779 -44.262 -6.283 1.00 59.06 91 ILE A C 1
ATOM 709 O O . ILE A 1 91 ? -2.784 -43.716 -7.384 1.00 59.06 91 ILE A O 1
ATOM 713 N N . ALA A 1 92 ? -3.775 -44.110 -5.413 1.00 59.25 92 ALA A N 1
ATOM 714 C CA . ALA A 1 92 ? -4.728 -43.019 -5.512 1.00 59.25 92 ALA A CA 1
ATOM 715 C C . ALA A 1 92 ? -3.964 -41.708 -5.262 1.00 59.25 92 ALA A C 1
ATOM 717 O O . ALA A 1 92 ? -3.632 -41.391 -4.120 1.00 59.25 92 ALA A O 1
ATOM 718 N N . LEU A 1 93 ? -3.646 -40.961 -6.325 1.00 55.62 93 LEU A N 1
ATOM 719 C CA . LEU A 1 93 ? -3.224 -39.568 -6.195 1.00 55.62 93 LEU A CA 1
ATOM 720 C C . LEU A 1 93 ? -4.435 -38.764 -5.710 1.00 55.62 93 LEU A C 1
ATOM 722 O O . LEU A 1 93 ? -5.241 -38.282 -6.503 1.00 55.62 93 LEU A O 1
ATOM 726 N N . ALA A 1 94 ? -4.574 -38.631 -4.394 1.00 60.66 94 ALA A N 1
ATOM 727 C CA . ALA A 1 94 ? -5.370 -37.565 -3.814 1.00 60.66 94 ALA A CA 1
ATOM 728 C C . ALA A 1 94 ? -4.653 -36.246 -4.135 1.00 60.66 94 ALA A C 1
ATOM 730 O O . ALA A 1 94 ? -3.706 -35.862 -3.453 1.00 60.66 94 ALA A O 1
ATOM 731 N N . ALA A 1 95 ? -5.063 -35.578 -5.214 1.00 63.38 95 ALA A N 1
ATOM 732 C CA . ALA A 1 95 ? -4.688 -34.195 -5.463 1.00 63.38 95 ALA A CA 1
ATOM 733 C C . ALA A 1 95 ? -5.329 -33.345 -4.358 1.00 63.38 95 ALA A C 1
ATOM 735 O O . ALA A 1 95 ? -6.504 -32.987 -4.424 1.00 63.38 95 ALA A O 1
ATOM 736 N N . SER A 1 96 ? -4.580 -33.091 -3.289 1.00 60.94 96 SER A N 1
ATOM 737 C CA . SER A 1 96 ? -4.959 -32.144 -2.251 1.00 60.94 96 SER A CA 1
ATOM 738 C C . SER A 1 96 ? -4.999 -30.756 -2.879 1.00 60.94 96 SER A C 1
ATOM 740 O O . SER A 1 96 ? -3.959 -30.142 -3.106 1.00 60.94 96 SER A O 1
ATOM 742 N N . ILE A 1 97 ? -6.205 -30.276 -3.187 1.00 57.19 97 ILE A N 1
ATOM 743 C CA . ILE A 1 97 ? -6.458 -28.881 -3.541 1.00 57.19 97 ILE A CA 1
ATOM 744 C C . ILE A 1 97 ? -6.255 -28.073 -2.255 1.00 57.19 97 ILE A C 1
ATOM 746 O O . ILE A 1 97 ? -7.201 -27.776 -1.529 1.00 57.19 97 ILE A O 1
ATOM 750 N N . THR A 1 98 ? -5.006 -27.764 -1.913 1.00 55.44 98 THR A N 1
ATOM 751 C CA . THR A 1 98 ? -4.710 -26.684 -0.974 1.00 55.44 98 THR A CA 1
ATOM 752 C C . THR A 1 98 ? -5.114 -25.392 -1.664 1.00 55.44 98 THR A C 1
ATOM 754 O O . THR A 1 98 ? -4.337 -24.816 -2.421 1.00 55.44 98 THR A O 1
ATOM 757 N N . GLY A 1 99 ? -6.367 -24.977 -1.466 1.00 57.16 99 GLY A N 1
ATOM 758 C CA . GLY A 1 99 ? -6.798 -23.636 -1.828 1.00 57.16 99 GLY A CA 1
ATOM 759 C C . GLY A 1 99 ? -5.900 -22.651 -1.091 1.00 57.16 99 GLY A C 1
ATOM 760 O O . GLY A 1 99 ? -5.855 -22.667 0.139 1.00 57.16 99 GLY A O 1
ATOM 761 N N . ALA A 1 100 ? -5.138 -21.850 -1.834 1.00 66.31 100 ALA A N 1
ATOM 762 C CA . ALA A 1 100 ? -4.383 -20.756 -1.251 1.00 66.31 100 ALA A CA 1
ATOM 763 C C . ALA A 1 100 ? -5.384 -19.834 -0.545 1.00 66.31 100 ALA A C 1
ATOM 765 O O . ALA A 1 100 ? -6.273 -19.267 -1.181 1.00 66.31 100 ALA A O 1
ATOM 766 N N . VAL A 1 101 ? -5.292 -19.750 0.780 1.00 77.44 101 VAL A N 1
ATOM 767 C CA . VAL A 1 101 ? -6.115 -18.819 1.547 1.00 77.44 101 VAL A CA 1
ATOM 768 C C . VAL A 1 101 ? -5.588 -17.424 1.238 1.00 77.44 101 VAL A C 1
ATOM 770 O O . VAL A 1 101 ? -4.422 -17.136 1.503 1.00 77.44 101 VAL A O 1
ATOM 773 N N . ALA A 1 102 ? -6.432 -16.583 0.642 1.00 88.88 102 ALA A N 1
ATOM 774 C CA . ALA A 1 102 ? -6.110 -15.186 0.385 1.00 88.88 102 ALA A CA 1
ATOM 775 C C . ALA A 1 102 ? -5.717 -14.499 1.703 1.00 88.88 102 ALA A C 1
ATOM 777 O O . ALA A 1 102 ? -6.447 -14.580 2.698 1.00 88.88 102 ALA A O 1
ATOM 778 N N . LEU A 1 103 ? -4.552 -13.844 1.721 1.00 95.81 103 LEU A N 1
ATOM 779 C CA . LEU A 1 103 ? -4.047 -13.187 2.925 1.00 95.81 103 LEU A CA 1
ATOM 780 C C . LEU A 1 103 ? -5.010 -12.069 3.348 1.00 95.81 103 LEU A C 1
ATOM 782 O O . LEU A 1 103 ? -5.368 -11.209 2.546 1.00 95.81 103 LEU A O 1
ATOM 786 N N . SER A 1 104 ? -5.424 -12.075 4.610 1.00 97.75 104 SER A N 1
ATOM 787 C CA . SER A 1 104 ? -6.322 -11.069 5.180 1.00 97.75 104 SER A CA 1
ATOM 788 C C . SER A 1 104 ? -6.020 -10.843 6.659 1.00 97.75 104 SER A C 1
ATOM 790 O O . SER A 1 104 ? -5.385 -11.674 7.311 1.00 97.75 104 SER A O 1
ATOM 792 N N . GLY A 1 105 ? -6.458 -9.706 7.194 1.00 97.94 105 GLY A N 1
ATOM 793 C CA . GLY A 1 105 ? -6.250 -9.359 8.596 1.00 97.94 105 GLY A CA 1
ATOM 794 C C . GLY A 1 105 ? -6.503 -7.885 8.880 1.00 97.94 105 GLY A C 1
ATOM 795 O O . GLY A 1 105 ? -7.186 -7.201 8.121 1.00 97.94 105 GLY A O 1
ATOM 796 N N . GLN A 1 106 ? -5.932 -7.392 9.977 1.00 98.44 106 GLN A N 1
ATOM 797 C CA . GLN A 1 106 ? -5.867 -5.962 10.264 1.00 98.44 106 GLN A CA 1
ATOM 798 C C . GLN A 1 106 ? -4.449 -5.440 10.069 1.00 98.44 106 GLN A C 1
ATOM 800 O O . GLN A 1 106 ? -3.475 -6.116 10.403 1.00 98.44 106 GLN A O 1
ATOM 805 N N . ALA A 1 107 ? -4.345 -4.222 9.554 1.00 98.69 107 ALA A N 1
ATOM 806 C CA . ALA A 1 107 ? -3.084 -3.536 9.345 1.00 98.69 107 ALA A CA 1
ATOM 807 C C . ALA A 1 107 ? -3.180 -2.079 9.794 1.00 98.69 107 ALA A C 1
ATOM 809 O O . ALA A 1 107 ? -4.248 -1.463 9.784 1.00 98.69 107 ALA A O 1
ATOM 810 N N . THR A 1 108 ? -2.030 -1.523 10.152 1.00 98.69 108 THR A N 1
ATOM 811 C CA . THR A 1 108 ? -1.878 -0.068 10.268 1.00 98.69 108 THR A CA 1
ATOM 812 C C . THR A 1 108 ? -1.522 0.525 8.914 1.00 98.69 108 THR A C 1
ATOM 814 O O . THR A 1 108 ? -1.019 -0.181 8.036 1.00 98.69 108 THR A O 1
ATOM 817 N N . THR A 1 109 ? -1.767 1.821 8.755 1.00 98.38 109 THR A N 1
ATOM 818 C CA . THR A 1 109 ? -1.347 2.557 7.566 1.00 98.38 109 THR A CA 1
ATOM 819 C C . THR A 1 109 ? -0.603 3.825 7.949 1.00 98.38 109 THR A C 1
ATOM 821 O O . THR A 1 109 ? -0.903 4.440 8.974 1.00 98.38 109 THR A O 1
ATOM 824 N N . THR A 1 110 ? 0.365 4.205 7.126 1.00 97.38 110 THR A N 1
ATOM 825 C CA . THR A 1 110 ? 0.921 5.561 7.074 1.00 97.38 110 THR A CA 1
ATOM 826 C C . THR A 1 110 ? 0.863 6.072 5.642 1.00 97.38 110 THR A C 1
ATOM 828 O O . THR A 1 110 ? 0.262 5.442 4.765 1.00 97.38 110 THR A O 1
ATOM 831 N N . ARG A 1 111 ? 1.445 7.247 5.407 1.00 94.75 111 ARG A N 1
ATOM 832 C CA . ARG A 1 111 ? 1.695 7.748 4.064 1.00 94.75 111 ARG A CA 1
ATOM 833 C C . ARG A 1 111 ? 3.169 8.077 3.898 1.00 94.75 111 ARG A C 1
ATOM 835 O O . ARG A 1 111 ? 3.753 8.694 4.789 1.00 94.75 111 ARG A O 1
ATOM 842 N N . TYR A 1 112 ? 3.704 7.805 2.713 1.00 94.25 112 TYR A N 1
ATOM 843 C CA . TYR A 1 112 ? 5.069 8.169 2.345 1.00 94.25 112 TYR A CA 1
ATOM 844 C C . TYR A 1 112 ? 5.161 8.727 0.931 1.00 94.25 112 TYR A C 1
ATOM 846 O O . TYR A 1 112 ? 4.297 8.504 0.086 1.00 94.25 112 TYR A O 1
ATOM 854 N N . TYR A 1 113 ? 6.240 9.450 0.661 1.00 92.69 113 TYR A N 1
ATOM 855 C CA . TYR A 1 113 ? 6.622 9.829 -0.690 1.00 92.69 113 TYR A CA 1
ATOM 856 C C . TYR A 1 113 ? 8.140 9.958 -0.762 1.00 92.69 113 TYR A C 1
ATOM 858 O O . TYR A 1 113 ? 8.725 10.768 -0.045 1.00 92.69 113 TYR A O 1
ATOM 866 N N . ASP A 1 114 ? 8.770 9.173 -1.631 1.00 91.00 114 ASP A N 1
ATOM 867 C CA . ASP A 1 114 ? 10.223 9.170 -1.834 1.00 91.00 114 ASP A CA 1
ATOM 868 C C . ASP A 1 114 ? 10.640 9.454 -3.289 1.00 91.00 114 ASP A C 1
ATOM 870 O O . ASP A 1 114 ? 11.801 9.781 -3.534 1.00 91.00 114 ASP A O 1
ATOM 874 N N . GLY A 1 115 ? 9.712 9.373 -4.251 1.00 91.25 115 GLY A N 1
ATOM 875 C CA . GLY A 1 115 ? 10.003 9.551 -5.677 1.00 91.25 115 GLY A CA 1
ATOM 876 C C . GLY A 1 115 ? 10.775 8.386 -6.316 1.00 91.25 115 GLY A C 1
ATOM 877 O O . GLY A 1 115 ? 11.192 8.502 -7.468 1.00 91.25 115 GLY A O 1
ATOM 878 N N . GLN A 1 116 ? 10.979 7.279 -5.596 1.00 94.69 116 GLN A N 1
ATOM 879 C CA . GLN A 1 116 ? 11.866 6.192 -6.013 1.00 94.69 116 GLN A CA 1
ATOM 880 C C . GLN A 1 116 ? 11.134 5.091 -6.777 1.00 94.69 116 GLN A C 1
ATOM 882 O O . GLN A 1 116 ? 9.920 4.945 -6.691 1.00 94.69 116 GLN A O 1
ATOM 887 N N . GLU A 1 117 ? 11.903 4.280 -7.503 1.00 96.31 117 GLU A N 1
ATOM 888 C CA . GLU A 1 117 ? 11.413 3.122 -8.263 1.00 96.31 117 GLU A CA 1
ATOM 889 C C . GLU A 1 117 ? 10.599 2.126 -7.423 1.00 96.31 117 GLU A C 1
ATOM 891 O O . GLU A 1 117 ? 9.611 1.560 -7.898 1.00 96.31 117 GLU A O 1
ATOM 896 N N . GLY A 1 118 ? 11.017 1.937 -6.173 1.00 97.38 118 GLY A N 1
ATOM 897 C CA . GLY A 1 118 ? 10.468 0.944 -5.262 1.00 97.38 118 GLY A CA 1
ATOM 898 C C . GLY A 1 118 ? 11.047 -0.458 -5.468 1.00 97.38 118 GLY A C 1
ATOM 899 O O . GLY A 1 118 ? 11.575 -0.808 -6.521 1.00 97.38 118 GLY A O 1
ATOM 900 N N . ALA A 1 119 ? 10.938 -1.288 -4.433 1.00 98.38 119 ALA A N 1
ATOM 901 C CA . ALA A 1 119 ? 11.526 -2.624 -4.356 1.00 98.38 119 ALA A CA 1
ATOM 902 C C . ALA A 1 119 ? 10.919 -3.665 -5.321 1.00 98.38 119 ALA A C 1
ATOM 904 O O . ALA A 1 119 ? 11.409 -4.794 -5.391 1.00 98.38 119 ALA A O 1
ATOM 905 N N . CYS A 1 120 ? 9.856 -3.304 -6.047 1.00 98.50 120 CYS A N 1
ATOM 906 C CA . CYS A 1 120 ? 9.281 -4.118 -7.116 1.00 98.50 120 CYS A CA 1
ATOM 907 C C . CYS A 1 120 ? 9.730 -3.686 -8.524 1.00 98.50 120 CYS A C 1
ATOM 909 O O . CYS A 1 120 ? 9.216 -4.217 -9.509 1.00 98.50 120 CYS A O 1
ATOM 911 N N . GLY A 1 121 ? 10.670 -2.741 -8.637 1.00 97.94 121 GLY A N 1
ATOM 912 C CA . GLY A 1 121 ? 11.249 -2.338 -9.920 1.00 97.94 121 GLY A CA 1
ATOM 913 C C . GLY A 1 121 ? 10.275 -1.592 -10.830 1.00 97.94 121 GLY A C 1
ATOM 914 O O . GLY A 1 121 ? 10.248 -1.834 -12.033 1.00 97.94 121 GLY A O 1
ATOM 915 N N . CYS A 1 122 ? 9.400 -0.756 -10.267 1.00 97.31 122 CYS A N 1
ATOM 916 C CA . CYS A 1 122 ? 8.334 -0.078 -11.007 1.00 97.31 122 CYS A CA 1
ATOM 917 C C . CYS A 1 122 ? 8.762 1.322 -11.485 1.00 97.31 122 CYS A C 1
ATOM 919 O O . CYS A 1 122 ? 8.098 2.332 -11.227 1.00 97.31 122 CYS A O 1
ATOM 921 N N . GLY A 1 123 ? 9.880 1.407 -12.200 1.00 96.00 123 GLY A N 1
ATOM 922 C CA . GLY A 1 123 ? 10.461 2.677 -12.613 1.00 96.00 123 GLY A CA 1
ATOM 923 C C . GLY A 1 123 ? 11.391 2.568 -13.812 1.00 96.00 123 GLY A C 1
ATOM 924 O O . GLY A 1 123 ? 11.652 1.493 -14.341 1.00 96.00 123 GLY A O 1
ATOM 925 N N . THR A 1 124 ? 11.889 3.718 -14.265 1.00 92.12 124 THR A N 1
ATOM 926 C CA . THR A 1 124 ? 12.883 3.785 -15.355 1.00 92.12 124 THR A CA 1
ATOM 927 C C . THR A 1 124 ? 14.322 3.784 -14.842 1.00 92.12 124 THR A C 1
ATOM 929 O O . THR A 1 124 ? 15.261 3.620 -15.618 1.00 92.12 124 THR A O 1
ATOM 932 N N . SER A 1 125 ? 14.506 4.067 -13.554 1.00 90.75 125 SER A N 1
ATOM 933 C CA . SER A 1 125 ? 15.782 4.056 -12.841 1.00 90.75 125 SER A CA 1
ATOM 934 C C . SER A 1 125 ? 15.516 4.082 -11.339 1.00 90.75 125 SER A C 1
ATOM 936 O O . SER A 1 125 ? 14.431 4.489 -10.927 1.00 90.75 125 SER A O 1
ATOM 938 N N . SER A 1 126 ? 16.533 3.786 -10.523 1.00 83.81 126 SER A N 1
ATOM 939 C CA . SER A 1 126 ? 16.430 3.764 -9.054 1.00 83.81 126 SER A CA 1
ATOM 940 C C . SER A 1 126 ? 15.816 5.028 -8.436 1.00 83.81 126 SER A C 1
ATOM 942 O O . SER A 1 126 ? 15.211 4.974 -7.369 1.00 83.81 126 SER A O 1
ATOM 944 N N . SER A 1 127 ? 15.963 6.175 -9.105 1.00 89.06 127 SER A N 1
ATOM 945 C CA . SER A 1 127 ? 15.498 7.483 -8.631 1.00 89.06 127 SER A CA 1
ATOM 946 C C . SER A 1 127 ? 14.277 8.003 -9.395 1.00 89.06 127 SER A C 1
ATOM 948 O O . SER A 1 127 ? 14.039 9.209 -9.403 1.00 89.06 127 SER A O 1
ATOM 950 N N . SER A 1 128 ? 13.551 7.130 -10.098 1.00 93.31 128 SER A N 1
ATOM 951 C CA . SER A 1 128 ? 12.408 7.529 -10.916 1.00 93.31 128 SER A CA 1
ATOM 952 C C . SER A 1 128 ? 11.334 6.445 -10.972 1.00 93.31 128 SER A C 1
ATOM 954 O O . SER A 1 128 ? 11.459 5.482 -11.730 1.00 93.31 128 SER A O 1
ATOM 956 N N . MET A 1 129 ? 10.234 6.656 -10.246 1.00 94.81 129 MET A N 1
ATOM 957 C CA . MET A 1 129 ? 9.006 5.860 -10.392 1.00 94.81 129 MET A CA 1
ATOM 958 C C . MET A 1 129 ? 8.306 6.092 -11.736 1.00 94.81 129 MET A C 1
ATOM 960 O O . MET A 1 129 ? 8.384 7.180 -12.313 1.00 94.81 129 MET A O 1
ATOM 964 N N . PHE A 1 130 ? 7.540 5.105 -12.202 1.00 95.31 130 PHE A N 1
ATOM 965 C CA . PHE A 1 130 ? 6.499 5.359 -13.196 1.00 95.31 130 PHE A CA 1
ATOM 966 C C . PHE A 1 130 ? 5.402 6.268 -12.627 1.00 95.31 130 PHE A C 1
ATOM 968 O O . PHE A 1 130 ? 5.051 6.183 -11.452 1.00 95.31 130 PHE A O 1
ATOM 975 N N . SER A 1 131 ? 4.818 7.118 -13.473 1.00 92.50 131 SER A N 1
ATOM 976 C CA . SER A 1 131 ? 3.834 8.123 -13.048 1.00 92.50 131 SER A CA 1
ATOM 977 C C . SER A 1 131 ? 2.572 7.526 -12.421 1.00 92.50 131 SER A C 1
ATOM 979 O O . SER A 1 131 ? 2.018 8.128 -11.506 1.00 92.50 131 SER A O 1
ATOM 981 N N . TRP A 1 132 ? 2.139 6.341 -12.860 1.00 93.19 132 TRP A N 1
ATOM 982 C CA . TRP A 1 132 ? 0.967 5.657 -12.305 1.00 93.19 132 TRP A CA 1
ATOM 983 C C . TRP A 1 132 ? 1.159 5.238 -10.842 1.00 93.19 132 TRP A C 1
ATOM 985 O O . TRP A 1 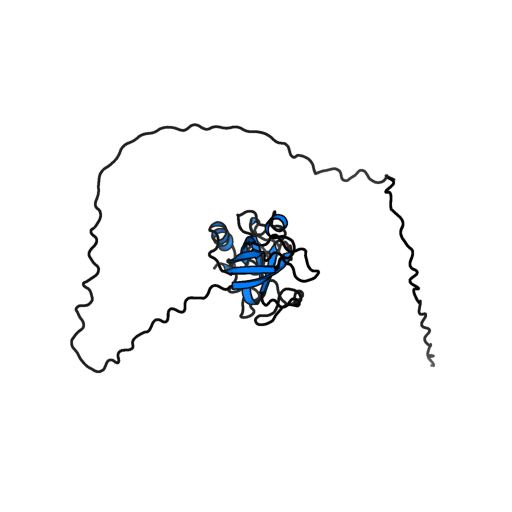132 ? 0.171 5.067 -10.127 1.00 93.19 132 TRP A O 1
ATOM 995 N N . GLN A 1 133 ? 2.407 5.116 -10.358 1.00 93.50 133 GLN A N 1
ATOM 996 C CA . GLN A 1 133 ? 2.658 4.819 -8.946 1.00 93.50 133 GLN A CA 1
ATOM 997 C C . GLN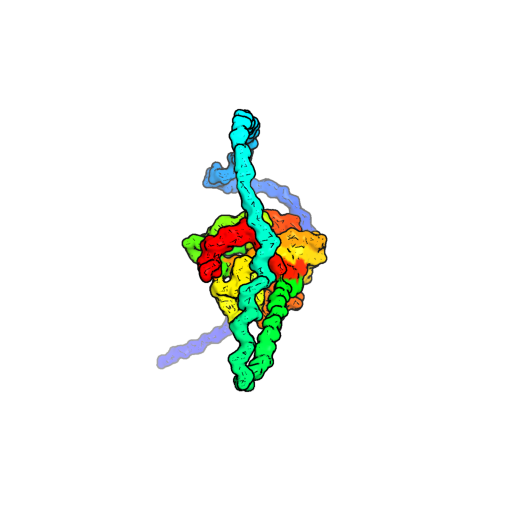 A 1 133 ? 2.124 5.926 -8.036 1.00 93.50 133 GLN A C 1
ATOM 999 O O . GLN A 1 133 ? 1.658 5.636 -6.937 1.00 93.50 133 GLN A O 1
ATOM 1004 N N . ALA A 1 134 ? 2.106 7.169 -8.523 1.00 89.12 134 ALA A N 1
ATOM 1005 C CA . ALA A 1 134 ? 1.529 8.313 -7.833 1.00 89.12 134 ALA A CA 1
ATOM 1006 C C . ALA A 1 134 ? -0.013 8.339 -7.857 1.00 89.12 134 ALA A C 1
ATOM 1008 O O . ALA A 1 134 ? -0.599 9.366 -7.535 1.00 89.12 134 ALA A O 1
ATOM 1009 N N . GLY A 1 135 ? -0.682 7.248 -8.242 1.00 82.00 135 GLY A N 1
ATOM 1010 C CA . GLY A 1 135 ? -2.139 7.129 -8.275 1.00 82.00 135 GLY A CA 1
ATOM 1011 C C . GLY A 1 135 ? -2.793 7.691 -9.544 1.00 82.00 135 GLY A C 1
ATOM 1012 O O . GLY A 1 135 ? -2.135 8.049 -10.517 1.00 82.00 135 GLY A O 1
ATOM 1013 N N . GLY A 1 136 ? -4.132 7.735 -9.544 1.00 71.19 136 GLY A N 1
ATOM 1014 C CA . GLY A 1 136 ? -4.949 8.271 -10.649 1.00 71.19 136 GLY A CA 1
ATOM 1015 C C . GLY A 1 136 ? -5.526 7.225 -11.613 1.00 71.19 136 GLY A C 1
ATOM 1016 O O . GLY A 1 136 ? -6.476 7.525 -12.331 1.00 71.19 136 GLY A O 1
ATOM 1017 N N . SER A 1 137 ? -5.045 5.979 -11.567 1.00 77.06 137 SER A N 1
ATOM 1018 C CA . SER A 1 137 ? -5.495 4.869 -12.431 1.00 77.06 137 SER A CA 1
ATOM 1019 C C . SER A 1 137 ? -6.636 4.021 -11.835 1.00 77.06 137 SER A C 1
ATOM 1021 O O . SER A 1 137 ? -6.864 2.887 -12.255 1.00 77.06 137 SER A O 1
ATOM 1023 N N . GLY A 1 138 ? -7.354 4.532 -10.827 1.00 85.94 138 GLY A N 1
ATOM 1024 C CA . GLY A 1 138 ? -8.429 3.797 -10.136 1.00 85.94 138 GLY A CA 1
ATOM 1025 C C . GLY A 1 138 ? -7.952 2.777 -9.090 1.00 85.94 138 GLY A C 1
ATOM 1026 O O . GLY A 1 138 ? -8.761 2.027 -8.547 1.00 85.94 138 GLY A O 1
ATOM 1027 N N . PHE A 1 139 ? -6.655 2.763 -8.785 1.00 93.06 139 PHE A N 1
ATOM 1028 C CA . PHE A 1 139 ? -6.041 2.037 -7.675 1.00 93.06 139 PHE A CA 1
ATOM 1029 C C . PHE A 1 139 ? -4.923 2.890 -7.058 1.00 93.06 139 PHE A C 1
ATOM 1031 O O . PHE A 1 139 ? -4.550 3.935 -7.596 1.00 93.06 139 PHE A O 1
ATOM 1038 N N . TYR A 1 140 ? -4.409 2.436 -5.922 1.00 95.75 140 TYR A N 1
ATOM 1039 C CA . TYR A 1 140 ? -3.344 3.080 -5.159 1.00 95.75 140 TYR A CA 1
ATOM 1040 C C . TYR A 1 140 ? -2.133 2.152 -5.049 1.00 95.75 140 TYR A C 1
ATOM 1042 O O . TYR A 1 140 ? -2.259 0.944 -5.239 1.00 95.75 140 TYR A O 1
ATOM 1050 N N . THR A 1 141 ? -0.964 2.681 -4.707 1.00 96.56 141 THR A N 1
ATOM 1051 C CA . THR A 1 141 ? 0.237 1.871 -4.458 1.00 96.56 141 THR A CA 1
ATOM 1052 C C . THR A 1 141 ? 0.674 1.958 -3.001 1.00 96.56 141 THR A C 1
ATOM 1054 O O . THR A 1 141 ? 0.327 2.904 -2.281 1.00 96.56 141 THR A O 1
ATOM 1057 N N . ALA A 1 142 ? 1.404 0.942 -2.547 1.00 97.56 142 ALA A N 1
ATOM 1058 C CA . ALA A 1 142 ? 1.911 0.880 -1.186 1.00 97.56 142 ALA A CA 1
ATOM 1059 C C . ALA A 1 142 ? 3.306 0.250 -1.106 1.00 97.56 142 ALA A C 1
ATOM 1061 O O . ALA A 1 142 ? 3.634 -0.685 -1.847 1.00 97.56 142 ALA A O 1
ATOM 1062 N N . ALA A 1 143 ? 4.072 0.718 -0.121 1.00 98.44 143 ALA A N 1
ATOM 1063 C CA . ALA A 1 143 ? 5.193 -0.007 0.446 1.00 98.44 143 ALA A CA 1
ATOM 1064 C C . ALA A 1 143 ? 4.673 -0.889 1.591 1.00 98.44 143 ALA A C 1
ATOM 1066 O O . ALA A 1 143 ? 4.200 -0.393 2.614 1.00 98.44 143 ALA A O 1
ATOM 1067 N N . ALA A 1 144 ? 4.704 -2.208 1.418 1.00 98.75 144 ALA A N 1
ATOM 1068 C CA . ALA A 1 144 ? 4.134 -3.126 2.404 1.00 98.75 144 ALA A CA 1
ATOM 1069 C C . ALA A 1 144 ? 5.183 -3.578 3.430 1.00 98.75 144 ALA A C 1
ATOM 1071 O O . ALA A 1 144 ? 6.372 -3.639 3.113 1.00 98.75 144 ALA A O 1
ATOM 1072 N N . SER A 1 145 ? 4.766 -3.920 4.655 1.00 98.62 145 SER A N 1
ATOM 1073 C CA . SER A 1 145 ? 5.676 -4.537 5.629 1.00 98.62 145 SER A CA 1
ATOM 1074 C C . SER A 1 145 ? 6.247 -5.854 5.106 1.00 98.62 145 SER A C 1
ATOM 1076 O O . SER A 1 145 ? 5.643 -6.525 4.267 1.00 98.62 145 SER A O 1
ATOM 1078 N N . GLN A 1 146 ? 7.396 -6.259 5.653 1.00 98.31 146 GLN A N 1
ATOM 1079 C CA . GLN A 1 146 ? 8.146 -7.430 5.195 1.00 98.31 146 GLN A CA 1
ATOM 1080 C C . GLN A 1 146 ? 7.284 -8.698 5.080 1.00 98.31 146 GLN A C 1
ATOM 1082 O O . GLN A 1 146 ? 7.439 -9.439 4.124 1.00 98.31 146 GLN A O 1
ATOM 1087 N N . ALA A 1 147 ? 6.335 -8.935 5.991 1.00 97.56 147 ALA A N 1
ATOM 1088 C CA . ALA A 1 147 ? 5.460 -10.111 5.937 1.00 97.56 147 ALA A CA 1
ATOM 1089 C C . ALA A 1 147 ? 4.543 -10.159 4.698 1.00 97.56 147 ALA A C 1
ATOM 1091 O O . ALA A 1 147 ? 4.218 -11.248 4.234 1.00 97.56 147 ALA A O 1
ATOM 1092 N N . ILE A 1 148 ? 4.117 -8.997 4.187 1.00 98.25 148 ILE A N 1
ATOM 1093 C CA . ILE A 1 148 ? 3.314 -8.883 2.960 1.00 98.25 148 ILE A CA 1
ATOM 1094 C C . ILE A 1 148 ? 4.227 -8.841 1.736 1.00 98.25 148 ILE A C 1
ATOM 1096 O O . ILE A 1 148 ? 3.925 -9.481 0.737 1.00 98.25 148 ILE A O 1
ATOM 1100 N N . PHE A 1 149 ? 5.327 -8.086 1.809 1.00 98.69 149 PHE A N 1
ATOM 1101 C CA . PHE A 1 149 ? 6.261 -7.938 0.695 1.00 98.69 149 PHE A CA 1
ATOM 1102 C C . PHE A 1 149 ? 6.965 -9.255 0.359 1.00 98.69 149 PHE A C 1
ATOM 1104 O O . PHE A 1 149 ? 6.989 -9.663 -0.798 1.00 98.69 149 PHE A O 1
ATOM 1111 N N . ASP A 1 150 ? 7.545 -9.914 1.364 1.00 98.00 150 ASP A N 1
ATOM 1112 C CA . ASP A 1 150 ? 8.178 -11.220 1.240 1.00 98.00 150 ASP A CA 1
ATOM 1113 C C . ASP A 1 150 ? 8.456 -11.847 2.615 1.00 98.00 150 ASP A C 1
ATOM 1115 O O . ASP A 1 150 ? 9.352 -11.414 3.349 1.00 98.00 150 ASP A O 1
ATOM 1119 N N . SER A 1 151 ? 7.731 -12.912 2.965 1.00 94.38 151 SER A N 1
ATOM 1120 C CA . SER A 1 151 ? 7.881 -13.572 4.269 1.00 94.38 151 SER A CA 1
ATOM 1121 C C . SER A 1 151 ? 9.233 -14.268 4.465 1.00 94.38 151 SER A C 1
ATOM 1123 O O . SER A 1 151 ? 9.583 -14.584 5.600 1.00 94.38 151 SER A O 1
ATOM 1125 N N . ALA A 1 152 ? 9.989 -14.518 3.388 1.00 95.00 152 ALA A N 1
ATOM 1126 C CA . ALA A 1 152 ? 11.343 -15.066 3.455 1.00 95.00 152 ALA A CA 1
ATOM 1127 C C . ALA A 1 152 ? 12.416 -13.984 3.691 1.00 95.00 152 ALA A C 1
ATOM 1129 O O . ALA A 1 152 ? 13.579 -14.319 3.918 1.00 95.00 152 ALA A O 1
ATOM 1130 N N . GLY A 1 153 ? 12.031 -12.703 3.705 1.00 94.38 153 GLY A N 1
ATOM 1131 C CA . GLY A 1 153 ? 12.914 -11.587 4.033 1.00 94.38 153 GLY A CA 1
ATOM 1132 C C . GLY A 1 153 ? 13.620 -10.956 2.833 1.00 94.38 153 GLY A C 1
ATOM 1133 O O . GLY A 1 153 ? 14.587 -10.223 3.037 1.00 94.38 153 GLY A O 1
ATOM 1134 N N . SER A 1 154 ? 13.180 -11.218 1.596 1.00 97.12 154 SER A N 1
ATOM 1135 C CA . SER A 1 154 ? 13.725 -10.515 0.430 1.00 97.12 154 SER A CA 1
ATOM 1136 C C . SER A 1 154 ? 13.470 -9.011 0.532 1.00 97.12 154 SER A C 1
ATOM 1138 O O . SER A 1 154 ? 12.407 -8.581 0.978 1.00 97.12 154 SER A O 1
ATOM 1140 N N . SER A 1 155 ? 14.429 -8.206 0.074 1.00 97.62 155 SER A N 1
ATOM 1141 C CA . SER A 1 155 ? 14.294 -6.750 -0.033 1.00 97.62 155 SER A CA 1
ATOM 1142 C C . SER A 1 155 ? 14.088 -6.251 -1.465 1.00 97.62 155 SER A C 1
ATOM 1144 O O . SER A 1 155 ? 14.038 -5.045 -1.685 1.00 97.62 155 SER A O 1
ATOM 1146 N N . TRP A 1 156 ? 14.021 -7.157 -2.444 1.00 98.12 156 TRP A N 1
ATOM 1147 C CA . TRP A 1 156 ? 13.870 -6.841 -3.865 1.00 98.12 156 TRP A CA 1
ATOM 1148 C C . TRP A 1 156 ? 13.114 -7.960 -4.581 1.00 98.12 156 TRP A C 1
ATOM 1150 O O . TRP A 1 156 ? 13.399 -9.133 -4.339 1.00 98.12 156 TRP A O 1
ATOM 1160 N N . CYS A 1 157 ? 12.160 -7.609 -5.447 1.00 98.12 157 CYS A N 1
ATOM 1161 C CA . CYS A 1 157 ? 11.261 -8.563 -6.108 1.00 98.12 157 CYS A CA 1
ATOM 1162 C C . CYS A 1 157 ? 10.672 -9.594 -5.132 1.00 98.12 157 CYS A C 1
ATOM 1164 O O . CYS A 1 157 ? 10.732 -10.802 -5.359 1.00 98.12 157 CYS A O 1
ATOM 1166 N N . GLY A 1 158 ? 10.157 -9.105 -4.003 1.00 98.12 158 GLY A N 1
ATOM 1167 C CA . GLY A 1 158 ? 9.483 -9.946 -3.026 1.00 98.12 158 GLY A CA 1
ATOM 1168 C C . GLY A 1 158 ? 8.281 -10.664 -3.633 1.00 98.12 158 GLY A C 1
ATOM 1169 O O . GLY A 1 158 ? 7.643 -10.151 -4.553 1.00 98.12 158 GLY A O 1
ATOM 1170 N N . SER A 1 159 ? 7.948 -11.838 -3.101 1.00 97.31 159 SER A N 1
ATOM 1171 C CA . SER A 1 159 ? 6.814 -12.647 -3.576 1.00 97.31 159 SER A CA 1
ATOM 1172 C C . SER A 1 159 ? 5.451 -11.936 -3.512 1.00 97.31 159 SER A C 1
ATOM 1174 O O . SER A 1 159 ? 4.515 -12.340 -4.199 1.00 97.31 159 SER A O 1
ATOM 1176 N N . GLY A 1 160 ? 5.330 -10.868 -2.720 1.00 97.94 160 GLY A N 1
ATOM 1177 C CA . GLY A 1 160 ? 4.153 -10.008 -2.644 1.00 97.94 160 GLY A CA 1
ATOM 1178 C C . GLY A 1 160 ? 4.106 -8.876 -3.673 1.00 97.94 160 GLY A C 1
ATOM 1179 O O . GLY A 1 160 ? 3.076 -8.207 -3.768 1.00 97.94 160 GLY A O 1
ATOM 1180 N N . CYS A 1 161 ? 5.168 -8.632 -4.444 1.00 98.62 161 CYS A N 1
ATOM 1181 C CA . CYS A 1 161 ? 5.163 -7.599 -5.478 1.00 98.62 161 CYS A CA 1
ATOM 1182 C C . CYS A 1 161 ? 4.031 -7.817 -6.495 1.00 98.62 161 CYS A C 1
ATOM 1184 O O . CYS A 1 161 ? 3.761 -8.938 -6.919 1.00 98.62 161 CYS A O 1
ATOM 1186 N N . GLY A 1 162 ? 3.341 -6.736 -6.865 1.00 98.00 162 GLY A N 1
ATOM 1187 C CA . GLY A 1 162 ? 2.228 -6.773 -7.816 1.00 98.00 162 GLY A CA 1
ATOM 1188 C C . GLY A 1 162 ? 0.937 -7.390 -7.276 1.00 98.00 162 GLY A C 1
ATOM 1189 O O . GLY A 1 162 ? -0.066 -7.413 -7.984 1.00 98.00 162 GLY A O 1
ATOM 1190 N N . THR A 1 163 ? 0.914 -7.869 -6.028 1.00 98.25 163 THR A N 1
ATOM 1191 C CA . THR A 1 163 ? -0.331 -8.326 -5.402 1.00 98.25 163 THR A CA 1
ATOM 1192 C C . THR A 1 163 ? -1.193 -7.138 -4.982 1.00 98.25 163 THR A C 1
ATOM 1194 O O . THR A 1 163 ? -0.679 -6.089 -4.576 1.00 98.25 163 THR A O 1
ATOM 1197 N N . CYS A 1 164 ? -2.515 -7.303 -5.081 1.00 98.19 164 CYS A N 1
ATOM 1198 C CA . CYS A 1 164 ? -3.471 -6.273 -4.701 1.00 98.19 164 CYS A CA 1
ATOM 1199 C C . CYS A 1 164 ? -4.252 -6.648 -3.449 1.00 98.19 164 CYS A C 1
ATOM 1201 O O . CYS A 1 164 ? -4.616 -7.804 -3.231 1.00 98.19 164 CYS A O 1
ATOM 1203 N N . PHE A 1 165 ? -4.557 -5.631 -2.652 1.00 98.56 165 PHE A N 1
ATOM 1204 C CA . PHE A 1 165 ? -5.336 -5.746 -1.433 1.00 98.56 165 PHE A CA 1
ATOM 1205 C C . PHE A 1 165 ? -6.449 -4.712 -1.427 1.00 98.56 165 PHE A C 1
ATOM 1207 O O . PHE A 1 165 ? -6.244 -3.558 -1.805 1.00 98.56 165 PHE A O 1
ATOM 1214 N N . LYS A 1 166 ? -7.626 -5.105 -0.950 1.00 97.94 166 LYS A N 1
ATOM 1215 C CA . LYS A 1 166 ? -8.675 -4.157 -0.595 1.00 97.94 166 LYS A CA 1
ATOM 1216 C C . LYS A 1 166 ? -8.491 -3.765 0.863 1.00 97.94 166 LYS A C 1
ATOM 1218 O O . LYS A 1 166 ? -8.575 -4.619 1.740 1.00 97.94 166 LYS A O 1
ATOM 1223 N N . LEU A 1 167 ? -8.249 -2.483 1.114 1.00 98.12 167 LEU A N 1
ATOM 1224 C CA . LEU A 1 167 ? -8.131 -1.919 2.456 1.00 98.12 167 LEU A CA 1
ATOM 1225 C C . LEU A 1 167 ? -9.440 -1.236 2.818 1.00 98.12 167 LEU A C 1
ATOM 1227 O O . LEU A 1 167 ? -9.861 -0.330 2.109 1.00 98.12 167 LEU A O 1
ATOM 1231 N N . THR A 1 168 ? -10.059 -1.651 3.917 1.00 98.12 168 THR A N 1
ATOM 1232 C CA . THR A 1 168 ? -11.312 -1.097 4.437 1.00 98.12 168 THR A CA 1
ATOM 1233 C C . THR A 1 168 ? -11.048 -0.440 5.785 1.00 98.12 168 THR A C 1
ATOM 1235 O O . THR A 1 168 ? -10.680 -1.127 6.737 1.00 98.12 168 THR A O 1
ATOM 1238 N N . SER A 1 169 ? -11.244 0.873 5.889 1.00 98.19 169 SER A N 1
ATOM 1239 C CA . SER A 1 169 ? -11.052 1.615 7.138 1.00 98.19 169 SER A CA 1
ATOM 1240 C C . SER A 1 169 ? -11.963 1.081 8.243 1.00 98.19 169 SER A C 1
ATOM 1242 O O . SER A 1 169 ? -13.165 0.890 8.039 1.00 98.19 169 SER A O 1
ATOM 1244 N N . THR A 1 170 ? -11.407 0.858 9.433 1.00 98.25 170 THR A N 1
ATOM 1245 C CA . THR A 1 170 ? -12.190 0.498 10.628 1.00 98.25 170 THR A CA 1
ATOM 1246 C C . THR A 1 170 ? -12.872 1.716 11.247 1.00 98.25 170 THR A C 1
ATOM 1248 O O . THR A 1 170 ? -13.824 1.573 12.015 1.00 98.25 170 THR A O 1
ATOM 1251 N N . GLY A 1 171 ? -12.421 2.919 10.890 1.00 97.31 171 GLY A N 1
ATOM 1252 C CA . GLY A 1 171 ? -12.844 4.176 11.492 1.00 97.31 171 GLY A CA 1
ATOM 1253 C C . GLY A 1 171 ? -11.934 4.684 12.613 1.00 97.31 171 GLY A C 1
ATOM 1254 O O . GLY A 1 171 ? -12.174 5.763 13.143 1.00 97.31 171 GLY A O 1
ATOM 1255 N N . SER A 1 172 ? -10.894 3.934 12.984 1.00 97.38 172 SER A N 1
ATOM 1256 C CA . SER A 1 172 ? -9.935 4.315 14.024 1.00 97.38 172 SER A CA 1
ATOM 1257 C C . SER A 1 172 ? -8.519 4.458 13.469 1.00 97.38 172 SER A C 1
ATOM 1259 O O . SER A 1 172 ? -8.239 4.050 12.346 1.00 97.38 172 SER A O 1
ATOM 1261 N N . ALA A 1 173 ? -7.623 5.036 14.265 1.00 97.69 173 ALA A N 1
ATOM 1262 C CA . ALA A 1 173 ? -6.178 5.054 14.045 1.00 97.69 173 ALA A CA 1
ATOM 1263 C C . ALA A 1 173 ? -5.468 4.575 15.322 1.00 97.69 173 ALA A C 1
ATOM 1265 O O . ALA A 1 173 ? -6.072 4.602 16.404 1.00 97.69 173 ALA A O 1
ATOM 1266 N N . PRO A 1 174 ? -4.192 4.157 15.248 1.00 97.19 174 PRO A N 1
ATOM 1267 C CA . PRO A 1 174 ? -3.401 3.908 16.446 1.00 97.19 174 PRO A CA 1
ATOM 1268 C C . PRO A 1 174 ? -3.336 5.153 17.337 1.00 97.19 174 PRO A C 1
ATOM 1270 O O . PRO A 1 174 ? -3.271 6.283 16.850 1.00 97.19 174 PRO A O 1
ATOM 1273 N N . SER A 1 175 ? -3.359 4.946 18.656 1.00 95.19 175 SER A N 1
ATOM 1274 C CA . SER A 1 175 ? -3.481 6.030 19.636 1.00 95.19 175 SER A CA 1
ATOM 1275 C C . SER A 1 175 ? -2.434 7.130 19.422 1.00 95.19 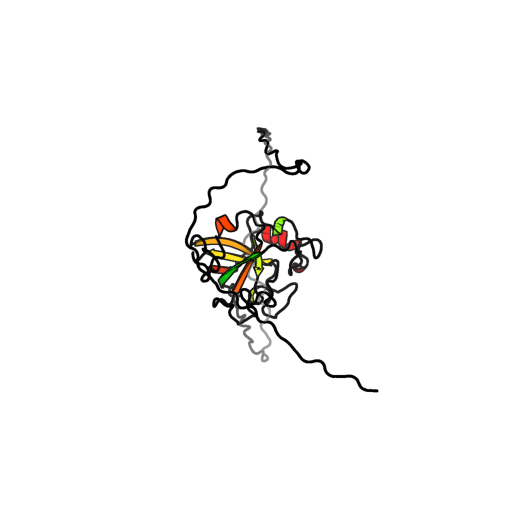175 SER A C 1
ATOM 1277 O O . SER A 1 175 ? -1.232 6.895 19.549 1.00 95.19 175 SER A O 1
ATOM 1279 N N . GLY A 1 176 ? -2.904 8.346 19.131 1.00 95.50 176 GLY A N 1
ATOM 1280 C CA . GLY A 1 176 ? -2.062 9.528 18.935 1.00 95.50 176 GLY A CA 1
ATOM 1281 C C . GLY A 1 176 ? -1.303 9.582 17.605 1.00 95.50 176 GLY A C 1
ATOM 1282 O O . GLY A 1 176 ? -0.422 10.422 17.472 1.00 95.50 176 GLY A O 1
ATOM 1283 N N . GLN A 1 177 ? -1.611 8.707 16.642 1.00 96.69 177 GLN A N 1
ATOM 1284 C CA . GLN A 1 177 ? -0.900 8.627 15.356 1.00 96.69 177 GLN A CA 1
ATOM 1285 C C . GLN A 1 177 ? -1.756 8.983 14.139 1.00 96.69 177 GLN A C 1
ATOM 1287 O O . GLN A 1 177 ? -1.328 8.778 13.007 1.00 96.69 177 GLN A O 1
ATOM 1292 N N . GLY A 1 178 ? -2.963 9.487 14.361 1.00 94.88 178 GLY A N 1
ATOM 1293 C CA . GLY A 1 178 ? -3.867 9.914 13.305 1.00 94.88 178 GLY A CA 1
ATOM 1294 C C . GLY A 1 178 ? -5.282 10.095 13.830 1.00 94.88 178 GLY A C 1
ATOM 1295 O O . GLY A 1 178 ? -5.573 9.804 14.994 1.00 94.88 178 GLY A O 1
ATOM 1296 N N . SER A 1 179 ? -6.164 10.577 12.962 1.00 95.19 179 SER A N 1
ATOM 1297 C CA . SER A 1 179 ? -7.600 10.708 13.253 1.00 95.19 179 SER A CA 1
ATOM 1298 C C . SER A 1 179 ? -8.453 9.547 12.730 1.00 95.19 179 SER A C 1
ATOM 1300 O O . SER A 1 179 ? -9.642 9.481 13.038 1.00 95.19 179 SER A O 1
ATOM 1302 N N . GLY A 1 180 ? -7.860 8.603 11.995 1.00 94.94 180 GLY A N 1
ATOM 1303 C CA . GLY A 1 180 ? -8.580 7.518 11.339 1.00 94.94 180 GLY A CA 1
ATOM 1304 C C . GLY A 1 180 ? -9.302 8.001 10.082 1.00 94.94 180 GLY A C 1
ATOM 1305 O O . GLY A 1 180 ? -8.955 9.024 9.495 1.00 94.94 180 GLY A O 1
ATOM 1306 N N . GLY A 1 181 ? -10.317 7.257 9.654 1.00 92.50 181 GLY A N 1
ATOM 1307 C CA . GLY A 1 181 ? -11.153 7.618 8.508 1.00 92.50 181 GLY A CA 1
ATOM 1308 C C . GLY A 1 181 ? -12.621 7.316 8.743 1.00 92.50 181 GLY A C 1
ATOM 1309 O O . GLY A 1 181 ? -13.027 6.969 9.847 1.00 92.50 181 GLY A O 1
ATOM 1310 N N . ALA A 1 182 ? -13.440 7.421 7.702 1.00 95.12 182 ALA A N 1
ATOM 1311 C CA . ALA A 1 182 ? -14.811 6.935 7.786 1.00 95.12 182 ALA A CA 1
ATOM 1312 C C . ALA A 1 182 ? -14.821 5.397 7.732 1.00 95.12 182 ALA A C 1
ATOM 1314 O O . ALA A 1 182 ? -14.286 4.795 6.800 1.00 95.12 182 ALA A O 1
ATOM 1315 N N . SER A 1 183 ? -15.440 4.762 8.731 1.00 97.31 183 SER A N 1
ATOM 1316 C CA . SER A 1 183 ? -15.554 3.300 8.798 1.00 97.31 183 SER A CA 1
ATOM 1317 C C . SER A 1 183 ? -16.260 2.741 7.556 1.00 97.31 183 SER A C 1
ATOM 1319 O O . SER A 1 183 ? -17.252 3.304 7.091 1.00 97.31 183 SER A O 1
ATOM 1321 N N . GLY A 1 184 ? -15.739 1.645 7.007 1.00 96.81 184 GLY A N 1
ATOM 1322 C CA . GLY A 1 184 ? -16.265 0.989 5.807 1.00 96.81 184 GLY A CA 1
ATOM 1323 C C . GLY A 1 184 ? -15.777 1.574 4.477 1.00 96.81 184 GLY A C 1
ATOM 1324 O O . GLY A 1 184 ? -15.952 0.927 3.442 1.00 96.81 184 GLY A O 1
ATOM 1325 N N . GLN A 1 185 ? -15.122 2.743 4.470 1.00 95.81 185 GLN A N 1
ATOM 1326 C CA . GLN A 1 185 ? -14.501 3.265 3.248 1.00 95.81 185 GLN A CA 1
ATOM 1327 C C . GLN A 1 185 ? -13.375 2.352 2.785 1.00 95.81 185 GLN A C 1
ATOM 1329 O O . GLN A 1 185 ? -12.584 1.879 3.602 1.00 95.81 185 GLN A O 1
ATOM 1334 N N . SER A 1 186 ? -13.321 2.100 1.477 1.00 95.94 186 SER A N 1
ATOM 1335 C CA . SER A 1 186 ? -12.414 1.115 0.898 1.00 95.94 186 SER A CA 1
ATOM 1336 C C . SER A 1 186 ? -11.614 1.664 -0.273 1.00 95.94 186 SER A C 1
ATOM 1338 O O . SER A 1 186 ? -12.146 2.394 -1.107 1.00 95.94 186 SER A O 1
ATOM 1340 N N . ILE A 1 187 ? -10.364 1.223 -0.380 1.00 95.38 187 ILE A N 1
ATOM 1341 C CA . ILE A 1 187 ? -9.520 1.405 -1.564 1.00 95.38 187 ILE A CA 1
ATOM 1342 C C . ILE A 1 187 ? -8.895 0.076 -1.977 1.00 95.38 187 ILE A C 1
ATOM 1344 O O . ILE A 1 187 ? -8.771 -0.836 -1.161 1.00 95.38 187 ILE A O 1
ATOM 1348 N N . THR A 1 188 ? -8.465 -0.021 -3.233 1.00 96.19 188 THR A N 1
ATOM 1349 C CA . THR A 1 188 ? -7.585 -1.108 -3.681 1.00 96.19 188 THR A CA 1
ATOM 1350 C C . THR A 1 188 ? -6.160 -0.586 -3.779 1.00 96.19 188 THR A C 1
ATOM 1352 O O . THR A 1 188 ? -5.928 0.433 -4.433 1.00 96.19 188 THR A O 1
ATOM 1355 N N . VAL A 1 189 ? -5.224 -1.278 -3.133 1.00 97.19 189 VAL A N 1
ATOM 1356 C CA . VAL A 1 189 ? -3.790 -0.972 -3.153 1.00 97.19 189 VAL A CA 1
ATOM 1357 C C . VAL A 1 189 ? -3.022 -2.097 -3.835 1.00 97.19 189 VAL A C 1
ATOM 1359 O O . VAL A 1 189 ? -3.351 -3.262 -3.632 1.00 97.19 189 VAL A O 1
ATOM 1362 N N . MET A 1 190 ? -1.995 -1.764 -4.606 1.00 97.94 190 MET A N 1
ATOM 1363 C CA . MET A 1 190 ? -1.025 -2.707 -5.158 1.00 97.94 190 MET A CA 1
ATOM 1364 C C . MET A 1 190 ? 0.321 -2.543 -4.455 1.00 97.94 190 MET A C 1
ATOM 1366 O O . MET A 1 190 ? 0.777 -1.421 -4.231 1.00 97.94 190 MET A O 1
ATOM 1370 N N . VAL A 1 191 ? 0.971 -3.656 -4.120 1.00 98.50 191 VAL A N 1
ATOM 1371 C CA . VAL A 1 191 ? 2.311 -3.638 -3.522 1.00 98.50 191 VAL A CA 1
ATOM 1372 C C . VAL A 1 191 ? 3.350 -3.369 -4.608 1.00 98.50 191 VAL A C 1
ATOM 1374 O O . VAL A 1 191 ? 3.552 -4.196 -5.498 1.00 98.50 191 VAL A O 1
ATOM 1377 N N . THR A 1 192 ? 4.021 -2.220 -4.530 1.00 98.19 192 THR A N 1
ATOM 1378 C CA . THR A 1 192 ? 5.087 -1.824 -5.474 1.00 98.19 1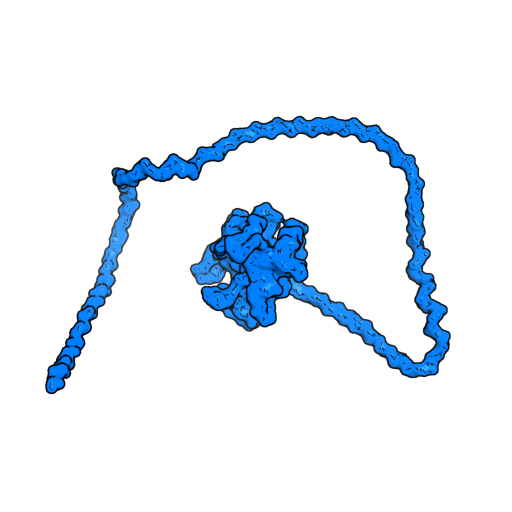92 THR A CA 1
ATOM 1379 C C . THR A 1 192 ? 6.419 -1.523 -4.788 1.00 98.19 192 THR A C 1
ATOM 1381 O O . THR A 1 192 ? 7.438 -1.325 -5.452 1.00 98.19 192 THR A O 1
ATOM 1384 N N . ASN A 1 193 ? 6.444 -1.523 -3.455 1.00 98.44 193 ASN A N 1
ATOM 1385 C CA . ASN A 1 193 ? 7.644 -1.258 -2.679 1.00 98.44 193 ASN A CA 1
ATOM 1386 C C . ASN A 1 193 ? 7.641 -2.039 -1.350 1.00 98.44 193 ASN A C 1
ATOM 1388 O O . ASN A 1 193 ? 6.634 -2.626 -0.946 1.00 98.44 193 ASN A O 1
ATOM 1392 N N . LEU A 1 194 ? 8.780 -2.031 -0.665 1.00 98.69 194 LEU A N 1
ATOM 1393 C CA . LEU A 1 194 ? 8.967 -2.572 0.675 1.00 98.69 194 LEU A CA 1
ATOM 1394 C C . LEU A 1 194 ? 9.021 -1.419 1.678 1.00 98.69 194 LEU A C 1
ATOM 1396 O O . LEU A 1 194 ? 9.781 -0.474 1.489 1.00 98.69 194 LEU A O 1
ATOM 1400 N N . CYS A 1 195 ? 8.281 -1.536 2.780 1.00 98.56 195 CYS A N 1
ATOM 1401 C CA . CYS A 1 195 ? 8.562 -0.781 3.995 1.00 98.56 195 CYS A CA 1
ATOM 1402 C C . CYS A 1 195 ? 9.474 -1.625 4.902 1.00 98.56 195 CYS A C 1
ATOM 1404 O O . CYS A 1 195 ? 8.992 -2.550 5.573 1.00 98.56 195 CYS A O 1
ATOM 1406 N N . PRO A 1 196 ? 10.795 -1.367 4.928 1.00 97.88 196 PRO A N 1
ATOM 1407 C CA . PRO A 1 196 ? 11.713 -2.183 5.702 1.00 97.88 196 PRO A CA 1
ATOM 1408 C C . PRO A 1 196 ? 11.553 -1.887 7.191 1.00 97.88 196 PRO A C 1
ATOM 1410 O O . PRO A 1 196 ? 11.414 -0.737 7.604 1.00 97.88 196 PRO A O 1
ATOM 1413 N N . ASN A 1 197 ? 11.664 -2.921 8.021 1.00 98.25 197 ASN A N 1
ATOM 1414 C CA . ASN A 1 197 ? 11.663 -2.758 9.474 1.00 98.25 197 ASN A CA 1
ATOM 1415 C C . ASN A 1 197 ? 12.828 -1.880 9.968 1.00 98.25 197 ASN A C 1
ATOM 1417 O O . ASN A 1 197 ? 12.665 -1.102 10.907 1.00 98.25 197 ASN A O 1
ATOM 1421 N N . ALA A 1 198 ? 13.995 -1.962 9.321 1.00 97.25 198 ALA A N 1
ATOM 1422 C CA . ALA A 1 198 ? 15.125 -1.094 9.631 1.00 97.25 198 ALA A CA 1
ATOM 1423 C C . ALA A 1 198 ? 14.743 0.377 9.393 1.00 97.25 198 ALA A C 1
ATOM 1425 O O . ALA A 1 198 ? 14.414 0.768 8.278 1.00 97.25 198 ALA A O 1
ATOM 1426 N N . GLY A 1 199 ? 14.763 1.182 10.458 1.00 96.75 199 GLY A N 1
ATOM 1427 C CA . GLY A 1 199 ? 14.344 2.587 10.424 1.00 96.75 199 GLY A CA 1
ATOM 1428 C C . GLY A 1 199 ? 12.834 2.817 10.563 1.00 96.75 199 GLY A C 1
ATOM 1429 O O . GLY A 1 199 ? 12.451 3.898 10.994 1.00 96.75 199 GLY A O 1
ATOM 1430 N N . ASN A 1 200 ? 11.990 1.806 10.315 1.00 98.00 200 ASN A N 1
ATOM 1431 C CA . ASN A 1 200 ? 10.525 1.922 10.391 1.00 98.00 200 ASN A CA 1
ATOM 1432 C C . ASN A 1 200 ? 9.880 0.920 11.360 1.00 98.00 200 ASN A C 1
ATOM 1434 O O . ASN A 1 200 ? 8.690 0.643 11.252 1.00 98.00 200 ASN A O 1
ATOM 1438 N N . ALA A 1 201 ? 10.629 0.374 12.323 1.00 97.25 201 ALA A N 1
ATOM 1439 C CA . ALA A 1 201 ? 10.153 -0.679 13.229 1.00 97.25 201 ALA A CA 1
ATOM 1440 C C . ALA A 1 201 ? 8.897 -0.299 14.038 1.00 97.25 201 ALA A C 1
ATOM 1442 O O . ALA A 1 201 ? 8.129 -1.176 14.424 1.00 97.25 201 ALA A O 1
ATOM 1443 N N . GLN A 1 202 ? 8.659 1.002 14.247 1.00 98.25 202 GLN A N 1
ATOM 1444 C CA . GLN A 1 202 ? 7.417 1.512 14.834 1.00 98.25 202 GLN A CA 1
ATOM 1445 C C . GLN A 1 202 ? 6.172 1.069 14.053 1.00 98.25 202 GLN A C 1
ATOM 1447 O O . GLN A 1 202 ? 5.136 0.811 14.664 1.00 98.25 202 GLN A O 1
ATOM 1452 N N . TRP A 1 203 ? 6.283 0.978 12.729 1.00 98.56 203 TRP A N 1
ATOM 1453 C CA . TRP A 1 203 ? 5.182 0.747 11.801 1.00 98.56 203 TRP A CA 1
ATOM 1454 C C . TRP A 1 203 ? 5.278 -0.598 11.099 1.00 98.56 203 TRP A C 1
ATOM 1456 O O . TRP A 1 203 ? 4.296 -1.334 11.073 1.00 98.56 203 TRP A O 1
ATOM 1466 N N . CYS A 1 204 ? 6.457 -0.931 10.581 1.00 98.56 204 CYS A N 1
ATOM 1467 C CA . CYS A 1 204 ? 6.696 -2.051 9.683 1.00 98.56 204 CYS A CA 1
ATOM 1468 C C . CYS A 1 204 ? 7.406 -3.182 10.438 1.00 98.56 204 CYS A C 1
ATOM 1470 O O . CYS A 1 204 ? 8.627 -3.135 10.618 1.00 98.56 204 CYS A O 1
ATOM 1472 N N . PRO A 1 205 ? 6.671 -4.192 10.930 1.00 98.12 205 PRO A N 1
ATOM 1473 C CA . PRO A 1 205 ? 7.255 -5.264 11.721 1.00 98.12 205 PRO A CA 1
ATOM 1474 C C . PRO A 1 205 ? 8.022 -6.260 10.846 1.00 98.12 205 PRO A C 1
ATOM 1476 O O . PRO A 1 205 ? 7.833 -6.335 9.629 1.00 98.12 205 PRO A O 1
ATOM 1479 N N . GLN A 1 206 ? 8.877 -7.052 11.492 1.00 97.25 206 GLN A N 1
ATOM 1480 C CA . GLN A 1 206 ? 9.432 -8.266 10.892 1.00 97.25 206 GLN A CA 1
ATOM 1481 C C . GLN A 1 206 ? 8.341 -9.343 10.742 1.00 97.25 206 GLN A C 1
ATOM 1483 O O . GLN A 1 206 ? 7.362 -9.322 11.497 1.00 97.25 206 GLN A O 1
ATOM 1488 N N . PRO A 1 207 ? 8.496 -10.314 9.823 1.00 96.62 207 PRO A N 1
ATOM 1489 C CA . PRO A 1 207 ? 7.557 -11.424 9.700 1.00 96.62 207 PRO A CA 1
ATOM 1490 C C . PRO A 1 207 ? 7.370 -12.172 11.028 1.00 96.62 207 PRO A C 1
ATOM 1492 O O . PRO A 1 207 ? 8.340 -12.511 11.704 1.00 96.62 207 PRO A O 1
ATOM 1495 N N . GLY A 1 208 ? 6.113 -12.412 11.415 1.00 95.94 208 GLY A N 1
ATOM 1496 C CA . GLY A 1 208 ? 5.755 -13.084 12.672 1.00 95.94 208 GLY A CA 1
ATOM 1497 C C . GLY A 1 208 ? 5.853 -12.216 13.935 1.00 95.94 208 GLY A C 1
ATOM 1498 O O . GLY A 1 208 ? 5.676 -12.738 15.031 1.00 95.94 208 GLY A O 1
ATOM 1499 N N . SER A 1 209 ? 6.140 -10.918 13.804 1.00 97.25 209 SER A N 1
ATOM 1500 C CA . SER A 1 209 ? 6.167 -9.955 14.914 1.00 97.25 209 SER A CA 1
ATOM 1501 C C . SER A 1 209 ? 5.071 -8.901 14.763 1.00 97.25 209 SER A C 1
ATOM 1503 O O . SER A 1 209 ? 4.481 -8.750 13.697 1.00 97.25 209 SER A O 1
ATOM 1505 N N . GLU A 1 210 ? 4.826 -8.139 15.825 1.00 98.25 210 GLU A N 1
ATOM 1506 C CA . GLU A 1 210 ? 3.929 -6.983 15.813 1.00 98.25 210 GLU A CA 1
ATOM 1507 C C . GLU A 1 210 ? 4.732 -5.681 15.804 1.00 98.25 210 GLU A C 1
ATOM 1509 O O . GLU A 1 210 ? 5.874 -5.625 16.267 1.00 98.25 210 GLU A O 1
ATOM 1514 N N . ASN A 1 211 ? 4.134 -4.626 15.261 1.00 98.31 211 ASN A N 1
ATOM 1515 C CA . ASN A 1 211 ? 4.658 -3.274 15.389 1.00 98.31 211 ASN A CA 1
ATOM 1516 C C . ASN A 1 211 ? 4.327 -2.681 16.771 1.00 98.31 211 ASN A C 1
ATOM 1518 O O . ASN A 1 211 ? 3.674 -3.316 17.600 1.00 98.31 211 ASN A O 1
ATOM 1522 N N . ASN A 1 212 ? 4.719 -1.428 17.018 1.00 98.38 212 ASN A N 1
ATOM 1523 C CA . ASN A 1 212 ? 4.514 -0.768 18.317 1.00 98.38 212 ASN A CA 1
ATOM 1524 C C . ASN A 1 212 ? 3.034 -0.557 18.696 1.00 98.38 212 ASN A C 1
ATOM 1526 O O . ASN A 1 212 ? 2.742 -0.092 19.798 1.00 98.38 212 ASN A O 1
ATOM 1530 N N . TYR A 1 213 ? 2.110 -0.875 17.790 1.00 98.19 213 TYR A N 1
ATOM 1531 C CA . TYR A 1 213 ? 0.670 -0.725 17.963 1.00 98.19 213 TYR A CA 1
ATOM 1532 C C . TYR A 1 213 ? -0.072 -2.066 18.004 1.00 98.19 213 TYR A C 1
ATOM 1534 O O . TYR A 1 213 ? -1.299 -2.057 18.045 1.00 98.19 213 TYR A O 1
ATOM 1542 N N . GLY A 1 214 ? 0.645 -3.198 18.006 1.00 98.00 214 GLY A N 1
ATOM 1543 C CA . GLY A 1 214 ? 0.054 -4.536 18.102 1.00 98.00 214 GLY A CA 1
ATOM 1544 C C . GLY A 1 214 ? -0.449 -5.111 16.774 1.00 98.00 214 GLY A C 1
ATOM 1545 O O . GLY A 1 214 ? -1.325 -5.969 16.774 1.00 98.00 214 GLY A O 1
ATOM 1546 N N . TYR A 1 215 ? 0.057 -4.632 15.630 1.00 98.50 215 TYR A N 1
ATOM 1547 C CA . TYR A 1 215 ? -0.338 -5.136 14.308 1.00 98.50 215 TYR A CA 1
ATOM 1548 C C . TYR A 1 215 ? 0.825 -5.845 13.618 1.00 98.50 215 TYR A C 1
ATOM 1550 O O . TYR A 1 215 ? 1.934 -5.318 13.554 1.00 98.50 215 TYR A O 1
ATOM 1558 N N . GLN A 1 216 ? 0.549 -7.018 13.048 1.00 98.31 216 GLN A N 1
ATOM 1559 C CA . GLN A 1 216 ? 1.528 -7.826 12.301 1.00 98.31 216 GLN A CA 1
ATOM 1560 C C . GLN A 1 216 ? 1.768 -7.321 10.870 1.00 98.31 216 GLN A C 1
ATOM 1562 O O . GLN A 1 216 ? 2.700 -7.748 10.188 1.00 98.31 216 GLN A O 1
ATOM 1567 N N . TYR A 1 217 ? 0.922 -6.403 10.405 1.00 98.75 217 TYR A N 1
ATOM 1568 C CA . TYR A 1 217 ? 0.900 -5.935 9.029 1.00 98.75 217 TYR A CA 1
ATOM 1569 C C . TYR A 1 217 ? 0.832 -4.414 8.962 1.00 98.75 217 TYR A C 1
ATOM 1571 O O . TYR A 1 217 ? 0.223 -3.749 9.811 1.00 98.75 217 TYR A O 1
ATOM 1579 N N . HIS A 1 218 ? 1.450 -3.871 7.919 1.00 98.81 218 HIS A N 1
ATOM 1580 C CA . HIS A 1 218 ? 1.462 -2.445 7.658 1.00 98.81 218 HIS A CA 1
ATOM 1581 C C . HIS A 1 218 ? 1.476 -2.165 6.156 1.00 98.81 218 HIS A C 1
ATOM 1583 O O . HIS A 1 218 ? 2.172 -2.853 5.406 1.00 98.81 218 HIS A O 1
ATOM 1589 N N . PHE A 1 219 ? 0.731 -1.141 5.746 1.00 98.69 219 PHE A N 1
ATOM 1590 C CA . PHE A 1 219 ? 0.768 -0.580 4.399 1.00 98.69 219 PHE A CA 1
ATOM 1591 C C . PHE A 1 219 ? 1.135 0.897 4.490 1.00 98.69 219 PHE A C 1
ATOM 1593 O O . PHE A 1 219 ? 0.340 1.707 4.964 1.00 98.69 219 PHE A O 1
ATOM 1600 N N . ASP A 1 220 ? 2.315 1.253 4.005 1.00 97.88 220 ASP A N 1
ATOM 1601 C CA . ASP A 1 220 ? 2.708 2.646 3.869 1.00 97.88 220 ASP A CA 1
ATOM 1602 C C . ASP A 1 220 ? 2.249 3.136 2.491 1.00 97.88 220 ASP A C 1
ATOM 1604 O O . ASP A 1 220 ? 2.698 2.645 1.455 1.00 97.88 220 ASP A O 1
ATOM 1608 N N . LEU A 1 221 ? 1.253 4.017 2.464 1.00 96.31 221 LEU A N 1
ATOM 1609 C CA . LEU A 1 221 ? 0.510 4.365 1.253 1.00 96.31 221 LEU A CA 1
ATOM 1610 C C . LEU A 1 221 ? 1.212 5.504 0.508 1.00 96.31 221 LEU A C 1
ATOM 1612 O O . LEU A 1 221 ? 1.559 6.521 1.109 1.00 96.31 221 LEU A O 1
ATOM 1616 N N . MET A 1 222 ? 1.380 5.387 -0.810 1.00 93.31 222 MET A N 1
ATOM 1617 C CA . MET A 1 222 ? 2.037 6.439 -1.591 1.00 93.31 222 MET A CA 1
ATOM 1618 C C . MET A 1 222 ? 1.214 7.742 -1.568 1.00 93.31 222 MET A C 1
ATOM 1620 O O . MET A 1 222 ? 0.140 7.836 -2.166 1.00 93.31 222 MET A O 1
ATOM 1624 N N . ALA A 1 223 ? 1.735 8.762 -0.881 1.00 78.94 223 ALA A N 1
ATOM 1625 C CA . ALA A 1 223 ? 1.065 10.015 -0.525 1.00 78.94 223 ALA A CA 1
ATOM 1626 C C . ALA A 1 223 ? 0.793 10.946 -1.714 1.00 78.94 223 ALA A C 1
ATOM 1628 O O . ALA A 1 223 ? -0.066 11.820 -1.618 1.00 78.94 223 ALA A O 1
ATOM 1629 N N . SER A 1 224 ? 1.502 10.766 -2.834 1.00 67.44 224 SER A N 1
ATOM 1630 C CA . SER A 1 224 ? 1.218 11.484 -4.084 1.00 67.44 224 SER A CA 1
ATOM 1631 C C . SER A 1 224 ? -0.080 11.033 -4.749 1.00 67.44 224 SER A C 1
ATOM 1633 O O . SER A 1 224 ? -0.571 11.737 -5.629 1.00 67.44 224 SER A O 1
ATOM 1635 N N . SER A 1 225 ? -0.669 9.925 -4.292 1.00 62.53 225 SER A N 1
ATOM 1636 C CA . SER A 1 225 ? -1.982 9.475 -4.736 1.00 62.53 225 SER A CA 1
ATOM 1637 C C . SER A 1 225 ? -3.064 10.461 -4.317 1.00 62.53 225 SER A C 1
ATOM 1639 O O . SER A 1 225 ? -3.618 10.391 -3.217 1.00 62.53 225 SER A O 1
ATOM 1641 N N . SER A 1 226 ? -3.366 11.400 -5.213 1.00 62.31 226 SER A N 1
ATOM 1642 C CA . SER A 1 226 ? -4.427 12.392 -5.048 1.00 62.31 226 SER A CA 1
ATOM 1643 C C . SER A 1 226 ? -5.716 11.733 -4.545 1.00 62.31 226 SER A C 1
ATOM 1645 O O . SER A 1 226 ? -6.147 10.709 -5.080 1.00 62.31 226 SER A O 1
ATOM 1647 N N . GLY A 1 227 ? -6.321 12.310 -3.506 1.00 71.75 227 GLY A N 1
ATOM 1648 C CA . GLY A 1 227 ? -7.570 11.818 -2.919 1.00 71.75 227 GLY A CA 1
ATOM 1649 C C . GLY A 1 227 ? -7.418 10.711 -1.868 1.00 71.75 227 GLY A C 1
ATOM 1650 O O . GLY A 1 227 ? -8.399 10.389 -1.210 1.00 71.75 227 GLY A O 1
ATOM 1651 N N . LEU A 1 228 ? -6.224 10.151 -1.622 1.00 79.38 228 LEU A N 1
ATOM 1652 C CA . LEU A 1 228 ? -6.050 9.097 -0.604 1.00 79.38 228 LEU A CA 1
ATOM 1653 C C . LEU A 1 228 ? -6.513 9.554 0.796 1.00 79.38 228 LEU A C 1
ATOM 1655 O O . LEU A 1 228 ? -7.220 8.828 1.495 1.00 79.38 228 LEU A O 1
ATOM 1659 N N . SER A 1 229 ? -6.148 10.778 1.188 1.00 76.94 229 SER A N 1
ATOM 1660 C CA . SER A 1 229 ? -6.562 11.397 2.455 1.00 76.94 229 SER A CA 1
ATOM 1661 C C . SER A 1 229 ? -8.069 11.621 2.536 1.00 76.94 229 SER A C 1
ATOM 1663 O O . SER A 1 229 ? -8.647 11.504 3.612 1.00 76.94 229 SER A O 1
ATOM 1665 N N . GLU A 1 230 ? -8.691 11.934 1.400 1.00 78.19 230 GLU A N 1
ATOM 1666 C CA . GLU A 1 230 ? -10.127 12.195 1.286 1.00 78.19 230 GLU A CA 1
ATOM 1667 C C . GLU A 1 230 ? -10.936 10.896 1.362 1.00 78.19 230 GLU A C 1
ATOM 1669 O O . GLU A 1 230 ? -12.039 10.895 1.902 1.00 78.19 230 GLU A O 1
ATOM 1674 N N . VAL A 1 231 ? -10.381 9.788 0.858 1.00 83.44 231 VAL A N 1
ATOM 1675 C CA . VAL A 1 231 ? -11.072 8.494 0.806 1.00 83.44 231 VAL A CA 1
ATOM 1676 C C . VAL A 1 231 ? -10.867 7.679 2.083 1.00 83.44 231 VAL A C 1
ATOM 1678 O O . VAL A 1 231 ? -11.842 7.259 2.702 1.00 83.44 231 VAL A O 1
ATOM 1681 N N . LEU A 1 232 ? -9.617 7.427 2.489 1.00 91.56 232 LEU A N 1
ATOM 1682 C CA . LEU A 1 232 ? -9.333 6.482 3.578 1.00 91.56 232 LEU A CA 1
ATOM 1683 C C . LEU A 1 232 ? -9.149 7.161 4.943 1.00 91.56 232 LEU A C 1
ATOM 1685 O O . LEU A 1 232 ? -9.280 6.498 5.970 1.00 91.56 232 LEU A O 1
ATOM 1689 N N . GLY A 1 233 ? -8.898 8.473 4.968 1.00 92.44 233 GLY A N 1
ATOM 1690 C CA . GLY A 1 233 ? -8.610 9.228 6.190 1.00 92.44 233 GLY A CA 1
ATOM 1691 C C . GLY A 1 233 ? -7.138 9.178 6.600 1.00 92.44 233 GLY A C 1
ATOM 1692 O O . GLY A 1 233 ? -6.280 8.793 5.805 1.00 92.44 233 GLY A O 1
ATOM 1693 N N . ASP A 1 234 ? -6.836 9.637 7.812 1.00 95.06 234 ASP A N 1
ATOM 1694 C CA . ASP A 1 234 ? -5.505 9.868 8.386 1.00 95.06 234 ASP A CA 1
ATOM 1695 C C . ASP A 1 234 ? -5.008 8.701 9.247 1.00 95.06 234 ASP A C 1
ATOM 1697 O O . ASP A 1 234 ? -5.488 8.487 10.363 1.00 95.06 234 ASP A O 1
ATOM 1701 N N . ASN A 1 235 ? -4.048 7.953 8.694 1.00 96.44 235 ASN A N 1
ATOM 1702 C CA . ASN A 1 235 ? -3.453 6.737 9.258 1.00 96.44 235 ASN A CA 1
ATOM 1703 C C . ASN A 1 235 ? -4.484 5.753 9.843 1.00 96.44 235 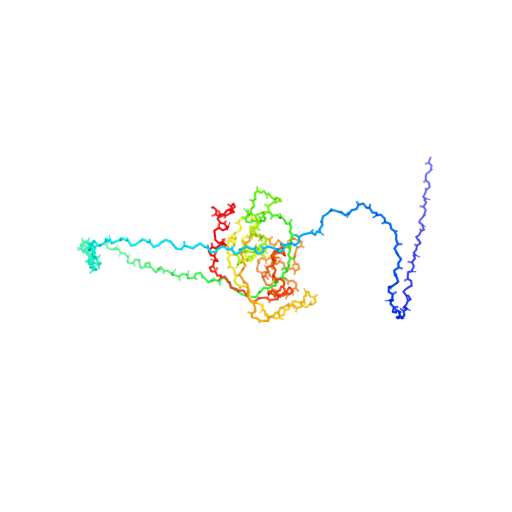ASN A C 1
ATOM 1705 O O . ASN A 1 235 ? -4.341 5.302 10.987 1.00 96.44 235 ASN A O 1
ATOM 1709 N N . PRO A 1 236 ? -5.558 5.426 9.097 1.00 97.69 236 PRO A N 1
ATOM 1710 C CA . PRO A 1 236 ? -6.559 4.488 9.569 1.00 97.69 236 PRO A CA 1
ATOM 1711 C C . PRO A 1 236 ? -5.945 3.114 9.844 1.00 97.69 236 PRO A C 1
ATOM 1713 O O . PRO A 1 236 ? -5.094 2.616 9.099 1.00 97.69 236 PRO A O 1
ATOM 1716 N N . VAL A 1 237 ? -6.442 2.462 10.887 1.00 98.62 237 VAL A N 1
ATOM 1717 C CA . VAL A 1 237 ? -6.411 1.006 10.966 1.00 98.62 237 VAL A CA 1
ATOM 1718 C C . VAL A 1 237 ? -7.374 0.478 9.908 1.00 98.62 237 VAL A C 1
ATOM 1720 O O . VAL A 1 237 ? -8.479 0.999 9.732 1.00 98.62 237 VAL A O 1
ATOM 1723 N N . VAL A 1 238 ? -6.953 -0.550 9.180 1.00 98.69 238 VAL A N 1
ATOM 1724 C CA . VAL A 1 238 ? -7.737 -1.136 8.092 1.00 98.69 238 VAL A CA 1
ATOM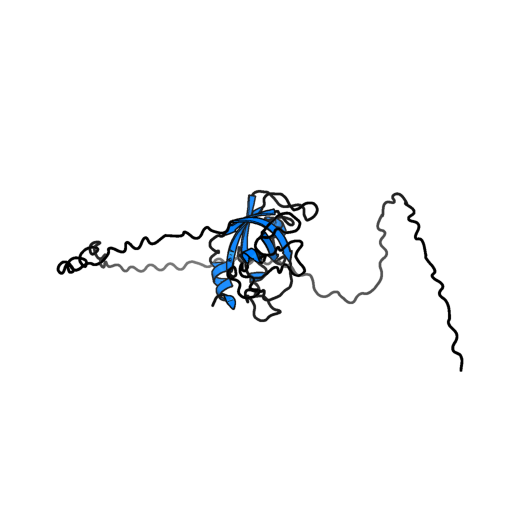 1725 C C . VAL A 1 238 ? -7.910 -2.630 8.299 1.00 98.69 238 VAL A C 1
ATOM 1727 O O . VAL A 1 238 ? -6.986 -3.316 8.732 1.00 98.69 238 VAL A O 1
ATOM 1730 N N . ASN A 1 239 ? -9.080 -3.141 7.931 1.00 98.62 239 ASN A N 1
ATOM 1731 C CA . ASN A 1 239 ? -9.225 -4.540 7.554 1.00 98.62 239 ASN A CA 1
ATOM 1732 C C . ASN A 1 239 ? -8.719 -4.686 6.120 1.00 98.62 239 ASN A C 1
ATOM 1734 O O . ASN A 1 239 ? -9.095 -3.885 5.262 1.00 98.62 239 ASN A O 1
ATOM 1738 N N . PHE A 1 240 ? -7.894 -5.688 5.849 1.00 98.69 240 PHE A N 1
ATOM 1739 C CA . PHE A 1 240 ? -7.393 -5.952 4.510 1.00 98.69 240 PHE A CA 1
ATOM 1740 C C . PHE A 1 240 ? -7.701 -7.377 4.064 1.00 98.69 240 PHE A C 1
ATOM 1742 O O . PHE A 1 240 ? -7.748 -8.302 4.874 1.00 98.69 240 PHE A O 1
ATOM 1749 N N . GLU A 1 241 ? -7.874 -7.540 2.760 1.00 98.25 241 GLU A N 1
ATOM 1750 C CA . GLU A 1 241 ? -8.026 -8.827 2.090 1.00 98.25 241 GLU A CA 1
ATOM 1751 C C . GLU A 1 241 ? -7.298 -8.781 0.746 1.00 98.25 241 GLU A C 1
ATOM 1753 O O . GLU A 1 241 ? -7.378 -7.781 0.028 1.00 98.25 241 GLU A O 1
ATOM 1758 N N . GLN A 1 242 ? -6.556 -9.836 0.413 1.00 98.00 242 GLN A N 1
ATOM 1759 C CA . GLN A 1 242 ? -5.953 -9.986 -0.905 1.00 98.00 242 GLN A CA 1
ATOM 1760 C C . GLN A 1 242 ? -7.060 -10.195 -1.940 1.00 98.00 242 GLN A C 1
ATOM 1762 O O . GLN A 1 242 ? -7.948 -11.028 -1.759 1.00 98.00 242 GLN A O 1
ATOM 1767 N N . VAL A 1 243 ? -7.002 -9.439 -3.032 1.00 97.25 243 VAL A N 1
ATOM 1768 C CA . VAL A 1 243 ? -8.002 -9.445 -4.104 1.00 97.25 243 VAL A CA 1
ATOM 1769 C C . VAL A 1 243 ? -7.324 -9.543 -5.463 1.00 97.25 243 VAL A C 1
ATOM 1771 O O . VAL A 1 243 ? -6.130 -9.279 -5.609 1.00 97.25 243 VAL A O 1
ATOM 1774 N N . SER A 1 244 ? -8.097 -9.887 -6.491 1.00 96.81 244 SER A N 1
ATOM 1775 C CA . SER A 1 244 ? -7.637 -9.723 -7.867 1.00 96.81 244 SER A CA 1
ATOM 1776 C C . SER A 1 244 ? -7.354 -8.250 -8.153 1.00 96.81 244 SER A C 1
ATOM 1778 O O . SER A 1 244 ? -8.162 -7.376 -7.831 1.00 96.81 244 SER A O 1
ATOM 1780 N N . CYS A 1 245 ? -6.212 -7.980 -8.779 1.00 96.69 245 CYS A N 1
ATOM 1781 C CA . CYS A 1 245 ? -5.874 -6.633 -9.203 1.00 96.69 245 CYS A CA 1
ATOM 1782 C C . CYS A 1 245 ? -6.858 -6.114 -10.264 1.00 96.69 245 CYS A C 1
ATOM 1784 O O . CYS A 1 245 ? -7.252 -6.872 -11.157 1.00 96.69 245 CYS A O 1
ATOM 1786 N N . PRO A 1 246 ? -7.231 -4.822 -10.219 1.00 96.25 246 PRO A N 1
ATOM 1787 C CA . PRO A 1 246 ? -7.882 -4.161 -11.341 1.00 96.25 246 PRO A CA 1
ATOM 1788 C C . PRO A 1 246 ? -7.041 -4.314 -12.613 1.00 96.25 246 PRO A C 1
ATOM 1790 O O . PRO A 1 246 ? -5.812 -4.303 -12.552 1.00 96.25 246 PRO A O 1
ATOM 1793 N N . SER A 1 247 ? -7.686 -4.397 -13.778 1.00 95.38 247 SER A N 1
ATOM 1794 C CA . SER A 1 247 ? -6.989 -4.606 -15.058 1.00 95.38 247 SER A CA 1
ATOM 1795 C C . SER A 1 247 ? -5.918 -3.548 -15.345 1.00 95.38 247 SER A C 1
ATOM 1797 O O . SER A 1 247 ? -4.870 -3.877 -15.902 1.00 95.38 247 SER A O 1
ATOM 1799 N N . ALA A 1 248 ? -6.159 -2.297 -14.936 1.00 95.19 248 ALA A N 1
ATOM 1800 C CA . ALA A 1 248 ? -5.181 -1.217 -15.024 1.00 95.19 248 ALA A CA 1
ATOM 1801 C C . ALA A 1 248 ? -3.929 -1.522 -14.186 1.00 95.19 248 ALA A C 1
ATOM 1803 O O . ALA A 1 248 ? -2.831 -1.485 -14.723 1.00 95.19 248 ALA A O 1
ATOM 1804 N N . ALA A 1 249 ? -4.097 -1.936 -12.925 1.00 96.00 249 ALA A N 1
ATOM 1805 C CA . ALA A 1 249 ? -2.987 -2.286 -12.037 1.00 96.00 249 ALA A CA 1
ATOM 1806 C C . ALA A 1 249 ? -2.150 -3.446 -12.589 1.00 96.00 249 ALA A C 1
ATOM 1808 O O . ALA A 1 249 ? -0.929 -3.366 -12.604 1.00 96.00 249 ALA A O 1
ATOM 1809 N N . SER A 1 250 ? -2.793 -4.495 -13.113 1.00 95.94 250 SER A N 1
ATOM 1810 C CA . SER A 1 250 ? -2.074 -5.611 -13.743 1.00 95.94 250 SER A CA 1
ATOM 1811 C C . SER A 1 250 ? -1.304 -5.189 -14.997 1.00 95.94 250 SER A C 1
ATOM 1813 O O . SER A 1 250 ? -0.190 -5.657 -15.218 1.00 95.94 250 SER A O 1
ATOM 1815 N N . SER A 1 251 ? -1.881 -4.301 -15.812 1.00 96.31 251 SER A N 1
ATOM 1816 C CA . SER A 1 251 ? -1.224 -3.780 -17.020 1.00 96.31 251 SER A CA 1
ATOM 1817 C C . SER A 1 251 ? -0.049 -2.862 -16.676 1.00 96.31 251 SER A C 1
ATOM 1819 O O . SER A 1 251 ? 0.990 -2.906 -17.330 1.00 96.31 251 SER A O 1
ATOM 1821 N N . ASP A 1 252 ? -0.202 -2.053 -15.630 1.00 96.75 252 ASP A N 1
ATOM 1822 C CA . ASP A 1 252 ? 0.836 -1.165 -15.117 1.00 96.75 252 ASP A CA 1
ATOM 1823 C C . ASP A 1 252 ? 1.983 -1.959 -14.480 1.00 96.75 252 ASP A C 1
ATOM 1825 O O . ASP A 1 252 ? 3.150 -1.711 -14.782 1.00 96.75 252 ASP A O 1
ATOM 1829 N N . TYR A 1 253 ? 1.665 -2.980 -13.679 1.00 97.62 253 TYR A N 1
ATOM 1830 C CA . TYR A 1 253 ? 2.664 -3.837 -13.047 1.00 97.62 253 TYR A CA 1
ATOM 1831 C C . TYR A 1 253 ? 3.507 -4.618 -14.058 1.00 97.62 253 TYR A C 1
ATOM 1833 O O . TYR A 1 253 ? 4.692 -4.824 -13.822 1.00 97.62 253 TYR A O 1
ATOM 1841 N N . ALA A 1 254 ? 2.949 -4.988 -15.214 1.00 97.19 254 ALA A N 1
ATOM 1842 C CA . ALA A 1 254 ? 3.693 -5.664 -16.280 1.00 97.19 254 ALA A CA 1
ATOM 1843 C C . ALA A 1 254 ? 4.869 -4.837 -16.845 1.00 97.19 254 ALA A C 1
ATOM 1845 O O . ALA A 1 254 ? 5.719 -5.383 -17.544 1.00 97.19 254 ALA A O 1
ATOM 1846 N N . GLN A 1 255 ? 4.929 -3.531 -16.557 1.00 96.38 255 GLN A N 1
ATOM 1847 C CA . GLN A 1 255 ? 6.065 -2.669 -16.902 1.00 96.38 255 GLN A CA 1
ATOM 1848 C C . GLN A 1 255 ? 7.208 -2.762 -15.880 1.00 96.38 255 GLN A C 1
ATOM 1850 O O . GLN A 1 255 ? 8.319 -2.321 -16.170 1.00 96.38 255 GLN A O 1
ATOM 1855 N N . CYS A 1 256 ? 6.945 -3.286 -14.680 1.00 97.88 256 CYS A N 1
ATOM 1856 C CA . CYS A 1 256 ? 7.927 -3.375 -13.611 1.00 97.88 256 CYS A CA 1
ATOM 1857 C C . CYS A 1 256 ? 8.930 -4.507 -13.863 1.00 97.88 256 CYS A C 1
ATOM 1859 O O . CYS A 1 256 ? 8.574 -5.579 -14.350 1.00 97.88 256 CYS A O 1
ATOM 1861 N N . GLN A 1 257 ? 10.179 -4.310 -13.440 1.00 97.62 257 GLN A N 1
ATOM 1862 C CA . GLN A 1 257 ? 11.245 -5.304 -13.588 1.00 97.62 257 GLN A CA 1
ATOM 1863 C C . GLN A 1 257 ? 10.898 -6.648 -12.926 1.00 97.62 257 GLN A C 1
ATOM 1865 O O . GLN A 1 257 ? 11.269 -7.698 -13.444 1.00 97.62 257 GLN A O 1
ATOM 1870 N N . CYS A 1 258 ? 10.194 -6.626 -11.791 1.00 97.75 258 CYS A N 1
ATOM 1871 C CA . CYS A 1 258 ? 9.866 -7.833 -11.031 1.00 97.75 258 CYS A CA 1
ATOM 1872 C C . CYS A 1 258 ? 8.639 -8.601 -11.553 1.00 97.75 258 CYS A C 1
ATOM 1874 O O . CYS A 1 258 ? 8.266 -9.599 -10.947 1.00 97.75 258 CYS A O 1
ATOM 1876 N N . ALA A 1 259 ? 7.998 -8.150 -12.638 1.00 94.88 259 ALA A N 1
ATOM 1877 C CA . ALA A 1 259 ? 6.870 -8.863 -13.240 1.00 94.88 259 ALA A CA 1
ATOM 1878 C C . ALA A 1 259 ? 7.292 -10.055 -14.125 1.00 94.88 259 ALA A C 1
ATOM 1880 O O . ALA A 1 259 ? 6.423 -10.786 -14.605 1.00 94.88 259 ALA A O 1
ATOM 1881 N N . ALA A 1 260 ? 8.600 -10.212 -14.366 1.00 66.75 260 ALA A N 1
ATOM 1882 C CA . ALA A 1 260 ? 9.202 -11.203 -15.258 1.00 66.75 260 ALA A CA 1
ATOM 1883 C C . ALA A 1 260 ? 9.624 -12.497 -14.545 1.00 66.75 260 ALA A C 1
ATOM 1885 O O . ALA A 1 260 ? 10.136 -12.417 -13.405 1.00 66.75 260 ALA A O 1
#